Protein AF-A0A9D8IUA6-F1 (afdb_monomer_lite)

pLDDT: mean 70.3, std 24.96, range [23.25, 98.38]

Foldseek 3Di:
DLVLQLVQVLCVLLPPCPLVVLLVVLVVVLVPPCPVLVVLLVVLVVLLVVLVVVLVVLVVVVVVPPDPVVSVVVNVVSVVVNVVSVVVSVVSVVDDDDRDDSVVSSVVSVVVSVVCNVVLVVDDSVVNVVVCVVFFPDWDADPVLRFIWTQTDDDPPDDDPPDDDDDPPVPPDDDPDDVVVVVVVRVVRGPDDRPPDDDPDDDPDDDDPDDDDDDDDDDDDDDDDDDDDDDDDDDDDDDDDDDDDDDDDD

Radius of gyration: 32.11 Å; chains: 1; bounding box: 64×56×99 Å

Secondary structure (DSSP, 8-state):
-HHHHHHHHHHHHT-THHHHHHHHHHHHHHHH---HHHHHHHHHHHHHHHHHHHHHHHHHHHHTT--HHHHHHHHHHHHHHHHHHHHHHHHHHH-------HHHHHHHHHHHHHHHHHHHHHS-HHHHHHHHHHHEEEEEEETTTTEEEEEEP-------SS------STT-S-----HHHHHHHHHHS-B--------SS-------------------------------------------------

Sequence (250 aa):
MEDFVLTSIKQTFLNPGSAQNVLKYVEEFNKQQPSAIEQRLENIDEILRENEGKIANLLSIAEEGAGLRSVSVRIRELEEIQEKLEQERRRLLALEPPKLDPKRVAKAVRVFIEDFERTFDELSVMERKEVLKRIVEAILVNREERKVRCYIKPLPIIPNVTDRAQIPSVFQGAASFPVSAQQRFQAKNAIEFQGAARSPNGILERSEIRRSCCSSVGGEPVRLVPTIPTEKCRDAEKRGIVGTRETTKS

Structure (mmCIF, N/CA/C/O backbone):
data_AF-A0A9D8IUA6-F1
#
_entry.id   AF-A0A9D8IUA6-F1
#
loop_
_atom_site.group_PDB
_atom_site.id
_atom_site.type_symbol
_atom_site.label_atom_id
_atom_site.label_alt_id
_atom_site.label_comp_id
_atom_site.label_asym_id
_atom_site.label_entity_id
_atom_site.label_seq_id
_atom_site.pdbx_PDB_ins_code
_atom_site.Cartn_x
_atom_site.Cartn_y
_atom_site.Cartn_z
_atom_site.occupancy
_atom_site.B_iso_or_equiv
_atom_site.auth_seq_id
_atom_site.auth_comp_id
_atom_site.auth_asym_id
_atom_site.auth_atom_id
_atom_site.pdbx_PDB_model_num
ATOM 1 N N . MET A 1 1 ? -15.175 -15.765 35.066 1.00 81.88 1 MET A N 1
ATOM 2 C CA . MET A 1 1 ? -13.930 -15.458 34.313 1.00 81.88 1 MET A CA 1
ATOM 3 C C . MET A 1 1 ? -14.240 -14.791 32.980 1.00 81.88 1 MET A C 1
ATOM 5 O O . MET A 1 1 ? -13.546 -13.851 32.624 1.00 81.88 1 MET A O 1
ATOM 9 N N . GLU A 1 2 ? -15.275 -15.231 32.263 1.00 86.31 2 GLU A N 1
ATOM 10 C CA . GLU A 1 2 ? -15.667 -14.621 30.985 1.00 86.31 2 GLU A CA 1
ATOM 11 C C . GLU A 1 2 ? -16.065 -13.146 31.121 1.00 86.31 2 GLU A C 1
ATOM 13 O O . GLU A 1 2 ? -15.546 -12.317 30.380 1.00 86.31 2 GLU A O 1
ATOM 18 N N . ASP A 1 3 ? -16.872 -12.795 32.125 1.00 88.38 3 ASP A N 1
ATOM 19 C CA . ASP A 1 3 ? -17.294 -11.403 32.352 1.00 88.38 3 ASP A CA 1
ATOM 20 C C . ASP A 1 3 ? -16.121 -10.460 32.611 1.00 88.38 3 ASP A C 1
ATOM 22 O O . ASP A 1 3 ? -16.128 -9.315 32.165 1.00 88.38 3 ASP A O 1
ATOM 26 N N . PHE A 1 4 ? -15.078 -10.955 33.284 1.00 89.62 4 PHE A N 1
ATOM 27 C CA . PHE A 1 4 ? -13.845 -10.203 33.498 1.00 89.62 4 PHE A CA 1
ATOM 28 C C . PHE A 1 4 ? -13.177 -9.869 32.160 1.00 89.62 4 PHE A C 1
ATOM 30 O O . PHE A 1 4 ? -12.879 -8.708 31.903 1.00 89.62 4 PHE A O 1
ATOM 37 N N . VAL A 1 5 ? -13.017 -10.863 31.279 1.00 89.94 5 VAL A N 1
ATOM 38 C CA . VAL A 1 5 ? -12.414 -10.665 29.954 1.00 89.94 5 VAL A CA 1
ATOM 39 C C . VAL A 1 5 ? -13.261 -9.712 29.109 1.00 89.94 5 VAL A C 1
ATOM 41 O O . VAL A 1 5 ? -12.719 -8.766 28.547 1.00 89.94 5 VAL A O 1
ATOM 44 N N . LEU A 1 6 ? -14.584 -9.900 29.067 1.00 90.62 6 LEU A N 1
ATOM 45 C CA . LEU A 1 6 ? -15.491 -9.026 28.316 1.00 90.62 6 LEU A CA 1
ATOM 46 C C . LEU A 1 6 ? -15.445 -7.579 28.824 1.00 90.62 6 LEU A C 1
ATOM 48 O O . LEU A 1 6 ? -15.371 -6.650 28.022 1.00 90.62 6 LEU A O 1
ATOM 52 N N . THR A 1 7 ? -15.422 -7.383 30.144 1.00 91.00 7 THR A N 1
ATOM 53 C CA . THR A 1 7 ? -15.340 -6.050 30.758 1.00 91.00 7 THR A CA 1
ATOM 54 C C . THR A 1 7 ? -13.995 -5.387 30.472 1.00 91.00 7 THR A C 1
ATOM 56 O O . THR A 1 7 ? -13.961 -4.216 30.101 1.00 91.00 7 THR A O 1
ATOM 59 N N . SER A 1 8 ? -12.885 -6.125 30.579 1.00 90.19 8 SER A N 1
ATOM 60 C CA . SER A 1 8 ? -11.553 -5.603 30.250 1.00 90.19 8 SER A CA 1
ATOM 61 C C . SER A 1 8 ? -11.433 -5.220 28.775 1.00 90.19 8 SER A C 1
ATOM 63 O O . SER A 1 8 ? -10.869 -4.173 28.454 1.00 90.19 8 SER A O 1
ATOM 65 N N . ILE A 1 9 ? -11.999 -6.029 27.875 1.00 88.38 9 ILE A N 1
ATOM 66 C CA . ILE A 1 9 ? -12.037 -5.723 26.443 1.00 88.38 9 ILE A CA 1
ATOM 67 C C . ILE A 1 9 ? -12.853 -4.452 26.206 1.00 88.38 9 ILE A C 1
ATOM 69 O O . ILE A 1 9 ? -12.350 -3.519 25.581 1.00 88.38 9 ILE A O 1
ATOM 73 N N . LYS A 1 10 ? -14.067 -4.370 26.767 1.00 90.19 10 LYS A N 1
ATOM 74 C CA . LYS A 1 10 ? -14.929 -3.184 26.667 1.00 90.19 10 LYS A CA 1
ATOM 75 C C . LYS A 1 10 ? -14.193 -1.925 27.137 1.00 90.19 10 LYS A C 1
ATOM 77 O O . LYS A 1 10 ? -14.115 -0.956 26.394 1.00 90.19 10 LYS A O 1
ATOM 82 N N . GLN A 1 11 ? -13.577 -1.955 28.318 1.00 89.06 11 GLN A N 1
ATOM 83 C CA . GLN A 1 11 ? -12.813 -0.819 28.855 1.00 89.06 11 GLN A CA 1
ATOM 84 C C . GLN A 1 11 ? -11.641 -0.401 27.959 1.00 89.06 11 GLN A C 1
ATOM 86 O O . GLN A 1 11 ? -11.314 0.782 27.882 1.00 89.06 11 GLN A O 1
ATOM 91 N N . THR A 1 12 ? -11.018 -1.357 27.270 1.00 83.81 12 THR A N 1
ATOM 92 C CA . THR A 1 12 ? -9.918 -1.075 26.341 1.00 83.81 12 THR A CA 1
ATOM 93 C C . THR A 1 12 ? -10.419 -0.335 25.098 1.00 83.81 12 THR A C 1
ATOM 95 O O . THR A 1 12 ? -9.800 0.643 24.681 1.00 83.81 12 THR A O 1
ATOM 98 N N . PHE A 1 13 ? -11.557 -0.755 24.533 1.00 80.88 13 PHE A N 1
ATOM 99 C CA . PHE A 1 13 ? -12.167 -0.102 23.367 1.00 80.88 13 PHE A CA 1
ATOM 100 C C . PHE A 1 13 ? -12.767 1.270 23.695 1.00 80.88 13 PHE A C 1
ATOM 102 O O . PHE A 1 13 ? -12.618 2.201 22.910 1.00 80.88 13 PHE A O 1
ATOM 109 N N . LEU A 1 14 ? -13.395 1.413 24.864 1.00 85.81 14 LEU A N 1
ATOM 110 C CA . LEU A 1 14 ? -14.041 2.656 25.302 1.00 85.81 14 LEU A CA 1
ATOM 111 C C . LEU A 1 14 ? -13.076 3.678 25.908 1.00 85.81 14 LEU A C 1
ATOM 113 O O . LEU A 1 14 ? -13.499 4.706 26.435 1.00 85.81 14 LEU A O 1
ATOM 117 N N . ASN A 1 15 ? -11.769 3.420 25.865 1.00 84.50 15 ASN A N 1
ATOM 118 C CA . ASN A 1 15 ? -10.810 4.388 26.361 1.00 84.50 15 ASN A CA 1
ATOM 119 C C . ASN A 1 15 ? -10.896 5.672 25.511 1.00 84.50 15 ASN A C 1
ATOM 121 O O . ASN A 1 15 ? -10.696 5.590 24.297 1.00 84.50 15 ASN A O 1
ATOM 125 N N . PRO A 1 16 ? -11.120 6.862 26.100 1.00 77.81 16 PRO A N 1
ATOM 126 C CA . PRO A 1 16 ? -11.199 8.118 25.347 1.00 77.81 16 PRO A CA 1
ATOM 127 C C . PRO A 1 16 ? -9.905 8.439 24.578 1.00 77.81 16 PRO A C 1
ATOM 129 O O . PRO A 1 16 ? -9.934 9.132 23.561 1.00 77.81 16 PRO A O 1
ATOM 132 N N . GLY A 1 17 ? -8.767 7.890 25.015 1.00 81.94 17 GLY A N 1
ATOM 133 C CA . GLY A 1 17 ? -7.492 7.989 24.311 1.00 81.94 17 GLY A CA 1
ATOM 134 C C . GLY A 1 17 ? -7.423 7.178 23.012 1.00 81.94 17 GLY A C 1
ATOM 135 O O . GLY A 1 17 ? -6.561 7.452 22.183 1.00 81.94 17 GLY A O 1
ATOM 136 N N . SER A 1 18 ? -8.321 6.213 22.786 1.00 74.06 18 SER A N 1
ATOM 137 C CA . SER A 1 18 ? -8.312 5.360 21.587 1.00 74.06 18 SER A CA 1
ATOM 138 C C . SER A 1 18 ? -8.522 6.167 20.303 1.00 74.06 18 SER A C 1
ATOM 140 O O . SER A 1 18 ? -7.730 6.046 19.371 1.00 74.06 18 SER A O 1
ATOM 142 N N . ALA A 1 19 ? -9.506 7.071 20.273 1.00 75.69 19 ALA A N 1
ATOM 143 C CA . ALA A 1 19 ? -9.768 7.932 19.120 1.00 75.69 19 ALA A CA 1
ATOM 144 C C . ALA A 1 19 ? -8.583 8.868 18.822 1.00 75.69 19 ALA A C 1
ATOM 146 O O . ALA A 1 19 ? -8.239 9.099 17.662 1.00 75.69 19 ALA A O 1
ATOM 147 N N . GLN A 1 20 ? -7.928 9.376 19.870 1.00 82.75 20 GLN A N 1
ATOM 148 C CA . GLN A 1 20 ? -6.753 10.235 19.731 1.00 82.75 20 GLN A CA 1
ATOM 149 C C . GLN A 1 20 ? -5.533 9.451 19.232 1.00 82.75 20 GLN A C 1
ATOM 151 O O . GLN A 1 20 ? -4.766 9.965 18.419 1.00 82.75 20 GLN A O 1
ATOM 156 N N . ASN A 1 21 ? -5.383 8.198 19.662 1.00 80.94 21 ASN A N 1
ATOM 157 C CA . ASN A 1 21 ? -4.358 7.299 19.146 1.00 80.94 21 ASN A CA 1
ATOM 158 C C . ASN A 1 21 ? -4.599 6.990 17.667 1.00 80.94 21 ASN A C 1
ATOM 160 O O . ASN A 1 21 ? -3.663 7.089 16.884 1.00 80.94 21 ASN A O 1
ATOM 164 N N . VAL A 1 22 ? -5.839 6.698 17.257 1.00 78.44 22 VAL A N 1
ATOM 165 C CA . VAL A 1 22 ? -6.158 6.478 15.837 1.00 78.44 22 VAL A CA 1
ATOM 166 C C . VAL A 1 22 ? -5.856 7.722 15.004 1.00 78.44 22 VAL A C 1
ATOM 168 O O . VAL A 1 22 ? -5.277 7.597 13.931 1.00 78.44 22 VAL A O 1
ATOM 171 N N . LEU A 1 23 ? -6.165 8.922 15.499 1.00 82.69 23 LEU A N 1
ATOM 172 C CA . LEU A 1 23 ? -5.813 10.163 14.806 1.00 82.69 23 LEU A CA 1
ATOM 173 C C . LEU A 1 23 ? -4.296 10.304 14.625 1.00 82.69 23 LEU A C 1
ATOM 175 O O . LEU A 1 23 ? -3.851 10.545 13.506 1.00 82.69 23 LEU A O 1
ATOM 179 N N . LYS A 1 24 ? -3.507 10.075 15.683 1.00 86.31 24 LYS A N 1
ATOM 180 C CA . LYS A 1 24 ? -2.038 10.066 15.587 1.00 86.31 24 LYS A CA 1
ATOM 181 C C . LYS A 1 24 ? -1.549 9.036 14.573 1.00 86.31 24 LYS A C 1
ATOM 183 O O . LYS A 1 24 ? -0.710 9.366 13.747 1.00 86.31 24 LYS A O 1
ATOM 188 N N . TYR A 1 25 ? -2.112 7.829 14.584 1.00 81.56 25 TYR A N 1
ATOM 189 C CA . TYR A 1 25 ? -1.765 6.791 13.617 1.00 81.56 25 TYR A CA 1
ATOM 190 C C . TYR A 1 25 ? -2.107 7.188 12.185 1.00 81.56 25 TYR A C 1
ATOM 192 O O . TYR A 1 25 ? -1.307 6.933 11.298 1.00 81.56 25 TYR A O 1
ATOM 200 N N . VAL A 1 26 ? -3.254 7.820 11.934 1.00 82.31 26 VAL A N 1
ATOM 201 C CA . VAL A 1 26 ? -3.627 8.287 10.589 1.00 82.31 26 VAL A CA 1
ATOM 202 C C . VAL A 1 26 ? -2.713 9.422 10.134 1.00 82.31 26 VAL A C 1
ATOM 204 O O . VAL A 1 26 ? -2.298 9.451 8.980 1.00 82.31 26 VAL A O 1
ATOM 207 N N . GLU A 1 27 ? -2.355 10.343 11.027 1.00 86.06 27 GLU A N 1
ATOM 208 C CA . GLU A 1 27 ? -1.393 11.406 10.729 1.00 86.06 27 GLU A CA 1
ATOM 209 C C . GLU A 1 27 ? 0.003 10.851 10.442 1.00 86.06 27 GLU A C 1
ATOM 211 O O . GLU A 1 27 ? 0.638 11.254 9.470 1.00 86.06 27 GLU A O 1
ATOM 216 N N . GLU A 1 28 ? 0.482 9.920 11.265 1.00 84.56 28 GLU A N 1
ATOM 217 C CA . GLU A 1 28 ? 1.744 9.221 11.046 1.00 84.56 28 GLU A CA 1
ATOM 218 C C . GLU A 1 28 ? 1.703 8.394 9.768 1.00 84.56 28 GLU A C 1
ATOM 220 O O . GLU A 1 28 ? 2.662 8.436 9.014 1.00 84.56 28 GLU A O 1
ATOM 225 N N . PHE A 1 29 ? 0.598 7.714 9.473 1.00 80.19 29 PHE A N 1
ATOM 226 C CA . PHE A 1 29 ? 0.407 6.959 8.240 1.00 80.19 29 PHE A CA 1
ATOM 227 C C . PHE A 1 29 ? 0.454 7.875 7.017 1.00 80.19 29 PHE A C 1
ATOM 229 O O . PHE A 1 29 ? 1.188 7.595 6.079 1.00 80.19 29 PHE A O 1
ATOM 236 N N . ASN A 1 30 ? -0.242 9.013 7.050 1.00 82.69 30 ASN A N 1
ATOM 237 C CA . ASN A 1 30 ? -0.188 10.007 5.978 1.00 82.69 30 ASN A CA 1
ATOM 238 C C . ASN A 1 30 ? 1.220 10.609 5.803 1.00 82.69 30 ASN A C 1
ATOM 240 O O . ASN A 1 30 ? 1.579 10.981 4.692 1.00 82.69 30 ASN A O 1
ATOM 244 N N . LYS A 1 31 ? 2.018 10.711 6.878 1.00 82.75 31 LYS A N 1
ATOM 245 C CA . LYS A 1 31 ? 3.426 11.155 6.824 1.00 82.75 31 LYS A CA 1
ATOM 246 C C . LYS A 1 31 ? 4.375 10.053 6.342 1.00 82.75 31 LYS A C 1
ATOM 248 O O . LYS A 1 31 ? 5.333 10.341 5.638 1.00 82.75 31 LYS A O 1
ATOM 253 N N . GLN A 1 32 ? 4.126 8.811 6.753 1.00 76.06 32 GLN A N 1
ATOM 254 C CA . GLN A 1 32 ? 4.906 7.609 6.439 1.00 76.06 32 GLN A CA 1
ATOM 255 C C . GLN A 1 32 ? 4.470 6.942 5.135 1.00 76.06 32 GLN A C 1
ATOM 257 O O . GLN A 1 32 ? 5.032 5.912 4.771 1.00 76.06 32 GLN A O 1
ATOM 262 N N . GLN A 1 33 ? 3.527 7.530 4.402 1.00 65.25 33 GLN A N 1
ATOM 263 C CA . GLN A 1 33 ? 3.314 7.233 2.996 1.00 65.25 33 GLN A CA 1
ATOM 264 C C . GLN A 1 33 ? 4.123 8.179 2.079 1.00 65.25 33 GLN A C 1
ATOM 266 O O . GLN A 1 33 ? 3.511 8.898 1.291 1.00 65.25 33 GLN A O 1
ATOM 271 N N . PRO A 1 34 ? 5.472 8.143 2.044 1.00 60.53 34 PRO A N 1
ATOM 272 C CA . PRO A 1 34 ? 6.143 8.166 0.757 1.00 60.53 34 PRO A CA 1
ATOM 273 C C . PRO A 1 34 ? 5.831 6.813 0.106 1.00 60.53 34 PRO A C 1
ATOM 275 O O . PRO A 1 34 ? 6.425 5.774 0.401 1.00 60.53 34 PRO A O 1
ATOM 278 N N . SER A 1 35 ? 4.691 6.818 -0.590 1.00 67.12 35 SER A N 1
ATOM 279 C CA . SER A 1 35 ? 3.891 5.639 -0.921 1.00 67.12 35 SER A CA 1
ATOM 280 C C . SER A 1 35 ? 4.637 4.722 -1.888 1.00 67.12 35 SER A C 1
ATOM 282 O O . SER A 1 35 ? 5.559 5.155 -2.563 1.00 67.12 35 SER A O 1
ATOM 284 N N . ALA A 1 36 ? 4.220 3.467 -2.036 1.00 78.56 36 ALA A N 1
ATOM 285 C CA . ALA A 1 36 ? 4.750 2.558 -3.058 1.00 78.56 36 ALA A CA 1
ATOM 286 C C . ALA A 1 36 ? 4.870 3.183 -4.474 1.00 78.56 36 ALA A C 1
ATOM 288 O O . ALA A 1 36 ? 5.624 2.678 -5.300 1.00 78.56 36 ALA A O 1
ATOM 289 N N . ILE A 1 37 ? 4.154 4.283 -4.749 1.00 84.44 37 ILE A N 1
ATOM 290 C CA . ILE A 1 37 ? 4.306 5.122 -5.941 1.00 84.44 37 ILE A CA 1
ATOM 291 C C . ILE A 1 37 ? 5.703 5.754 -6.023 1.00 84.44 37 ILE A C 1
ATOM 293 O O . ILE A 1 37 ? 6.304 5.686 -7.084 1.00 84.44 37 ILE A O 1
ATOM 297 N N . GLU A 1 38 ? 6.247 6.321 -4.944 1.00 86.88 38 GLU A N 1
ATOM 298 C CA . GLU A 1 38 ? 7.582 6.938 -4.933 1.00 86.88 38 GLU A CA 1
ATOM 299 C C . GLU A 1 38 ? 8.683 5.907 -5.175 1.00 86.88 38 GLU A C 1
ATOM 301 O O . GLU A 1 38 ? 9.514 6.107 -6.052 1.00 86.88 38 GLU A O 1
ATOM 306 N N . GLN A 1 39 ? 8.629 4.757 -4.494 1.00 88.75 39 GLN A N 1
ATOM 307 C CA . GLN A 1 39 ? 9.557 3.646 -4.755 1.00 88.75 39 GLN A CA 1
ATOM 308 C C . GLN A 1 39 ? 9.453 3.158 -6.202 1.00 88.75 39 GLN A C 1
ATOM 310 O O . GLN A 1 39 ? 10.446 2.831 -6.846 1.00 88.75 39 GLN A O 1
ATOM 315 N N . ARG A 1 40 ? 8.232 3.105 -6.743 1.00 91.00 40 ARG A N 1
ATOM 316 C CA . ARG A 1 40 ? 8.015 2.712 -8.135 1.00 91.00 40 ARG A CA 1
ATOM 317 C C . ARG A 1 40 ? 8.533 3.765 -9.115 1.00 91.00 40 ARG A C 1
ATOM 319 O O . ARG A 1 40 ? 9.059 3.378 -10.152 1.00 91.00 40 ARG A O 1
ATOM 326 N N . LEU A 1 41 ? 8.399 5.052 -8.800 1.00 93.62 41 LEU A N 1
ATOM 327 C CA . LEU A 1 41 ? 8.969 6.151 -9.580 1.00 93.62 41 LEU A CA 1
ATOM 328 C C . LEU A 1 41 ? 10.499 6.098 -9.566 1.00 93.62 41 LEU A C 1
ATOM 330 O O . LEU A 1 41 ? 11.100 6.193 -10.628 1.00 93.62 41 LEU A O 1
ATOM 334 N N . GLU A 1 42 ? 11.113 5.860 -8.406 1.00 94.44 42 GLU A N 1
ATOM 335 C CA . GLU A 1 42 ? 12.565 5.702 -8.269 1.00 94.44 42 GLU A CA 1
ATOM 336 C C . GLU A 1 42 ? 13.086 4.528 -9.110 1.00 94.44 4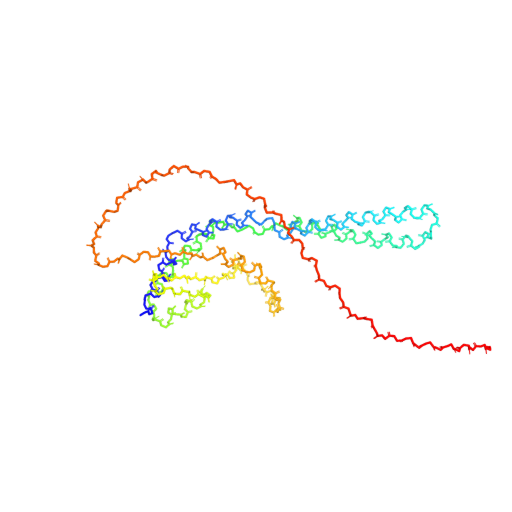2 GLU A C 1
ATOM 338 O O . GLU A 1 42 ? 14.021 4.696 -9.890 1.00 94.44 42 GLU A O 1
ATOM 343 N N . ASN A 1 43 ? 12.414 3.373 -9.052 1.00 95.88 43 ASN A N 1
ATOM 344 C CA . ASN A 1 43 ? 12.757 2.218 -9.887 1.00 95.88 43 ASN A CA 1
ATOM 345 C C . ASN A 1 43 ? 12.619 2.521 -11.389 1.00 95.88 43 ASN A C 1
ATOM 347 O O . ASN A 1 43 ? 13.430 2.067 -12.192 1.00 95.88 43 ASN A O 1
ATOM 351 N N . ILE A 1 44 ? 11.583 3.266 -11.795 1.00 97.56 44 ILE A N 1
ATOM 352 C CA . ILE A 1 44 ? 11.423 3.679 -13.198 1.00 97.56 44 ILE A CA 1
ATOM 353 C C . ILE A 1 44 ? 12.572 4.605 -13.612 1.00 97.56 44 ILE A C 1
ATOM 355 O O . ILE A 1 44 ? 13.139 4.407 -14.685 1.00 97.56 44 ILE A O 1
ATOM 359 N N . ASP A 1 45 ? 12.940 5.567 -12.766 1.00 97.50 45 ASP A N 1
ATOM 360 C CA . ASP A 1 45 ? 14.030 6.510 -13.030 1.00 97.50 45 ASP A CA 1
ATOM 361 C C . ASP A 1 45 ? 15.396 5.799 -13.123 1.00 97.50 45 ASP A C 1
ATOM 363 O O . ASP A 1 45 ? 16.229 6.163 -13.956 1.00 97.50 45 ASP A O 1
ATOM 367 N N . GLU A 1 46 ? 15.622 4.747 -12.329 1.00 98.06 46 GLU A N 1
ATOM 368 C CA . GLU A 1 46 ? 16.811 3.892 -12.435 1.00 98.06 46 GLU A CA 1
ATOM 369 C C . GLU A 1 46 ? 16.850 3.130 -13.769 1.00 98.06 46 GLU A C 1
ATOM 371 O O . GLU A 1 46 ? 17.849 3.197 -14.487 1.00 98.06 46 GLU A O 1
ATOM 376 N N . ILE A 1 47 ? 15.747 2.478 -14.159 1.00 97.69 47 ILE A N 1
ATOM 377 C CA . ILE A 1 47 ? 15.667 1.726 -15.423 1.00 97.69 47 ILE A CA 1
ATOM 378 C C . ILE A 1 47 ? 15.823 2.656 -16.635 1.00 97.69 47 ILE A C 1
ATOM 380 O O . ILE A 1 47 ? 16.472 2.287 -17.618 1.00 97.69 47 ILE A O 1
ATOM 384 N N . LEU A 1 48 ? 15.252 3.864 -16.583 1.00 98.06 48 LEU A N 1
ATOM 385 C CA . LEU A 1 48 ? 15.427 4.869 -17.633 1.00 98.06 48 LEU A CA 1
ATOM 386 C C . LEU A 1 48 ? 16.909 5.220 -17.807 1.00 98.06 48 LEU A C 1
ATOM 388 O O . LEU A 1 48 ? 17.416 5.132 -18.927 1.00 98.06 48 LEU A O 1
ATOM 392 N N . ARG A 1 49 ? 17.618 5.501 -16.706 1.00 98.38 49 ARG A N 1
ATOM 393 C CA . ARG A 1 49 ? 19.060 5.799 -16.712 1.00 98.38 49 ARG A CA 1
ATOM 394 C C . ARG A 1 49 ? 19.895 4.627 -17.233 1.00 98.38 49 ARG A C 1
ATOM 396 O O . ARG A 1 49 ? 20.841 4.825 -17.993 1.00 98.38 49 ARG A O 1
ATOM 403 N N . GLU A 1 50 ? 19.551 3.396 -16.857 1.00 98.19 50 GLU A N 1
ATOM 404 C CA . GLU A 1 50 ? 20.216 2.211 -17.405 1.00 98.19 50 GLU A CA 1
ATOM 405 C C . GLU A 1 50 ? 20.029 2.090 -18.921 1.00 98.19 50 GLU A C 1
ATOM 407 O O . GLU A 1 50 ? 20.962 1.717 -19.634 1.00 98.19 50 GLU A O 1
ATOM 412 N N . ASN A 1 51 ? 18.822 2.361 -19.420 1.00 98.00 51 ASN A N 1
ATOM 413 C CA . ASN A 1 51 ? 18.530 2.288 -20.847 1.00 98.00 51 ASN A CA 1
ATOM 414 C C . ASN A 1 51 ? 19.260 3.382 -21.629 1.00 98.00 51 ASN A C 1
ATOM 416 O O . ASN A 1 51 ? 19.807 3.079 -22.687 1.00 98.00 51 ASN A O 1
ATOM 420 N N . GLU A 1 52 ? 19.365 4.598 -21.086 1.00 97.94 52 GLU A N 1
ATOM 421 C CA . GLU A 1 52 ? 20.190 5.670 -21.661 1.00 97.94 52 GLU A CA 1
ATOM 422 C C . GLU A 1 52 ? 21.655 5.232 -21.793 1.00 97.94 52 GLU A C 1
ATOM 424 O O . GLU A 1 52 ? 22.252 5.366 -22.862 1.00 97.94 52 GLU A O 1
ATOM 429 N N . GLY A 1 53 ? 22.216 4.614 -20.746 1.00 98.12 53 GLY A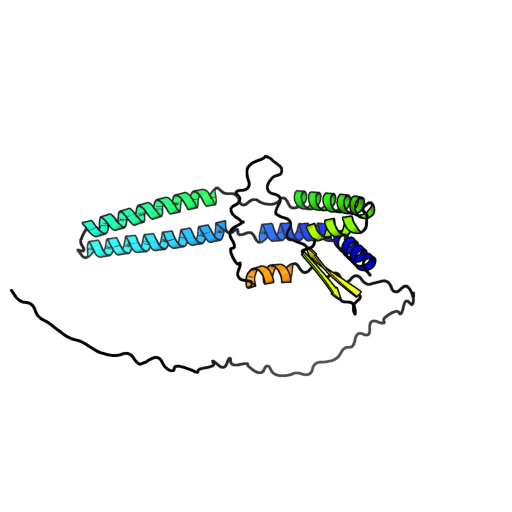 N 1
ATOM 430 C CA . GLY A 1 53 ? 23.571 4.060 -20.785 1.00 98.12 53 GLY A CA 1
ATOM 431 C C . GLY A 1 53 ? 23.735 2.946 -21.827 1.00 98.12 53 GLY A C 1
ATOM 432 O O . GLY A 1 53 ? 24.730 2.909 -22.550 1.00 98.12 53 GLY A O 1
ATOM 433 N N . LYS A 1 54 ? 22.745 2.052 -21.960 1.00 98.12 54 LYS A N 1
ATOM 434 C CA . LYS A 1 54 ? 22.746 0.987 -22.983 1.00 98.12 54 LYS A CA 1
ATOM 435 C C . LYS A 1 54 ? 22.697 1.566 -24.401 1.00 98.12 54 LYS A C 1
ATOM 437 O O . LYS A 1 54 ? 23.425 1.077 -25.261 1.00 98.12 54 LYS A O 1
ATOM 442 N N . ILE A 1 55 ? 21.885 2.598 -24.642 1.00 97.94 55 ILE A N 1
ATOM 443 C CA . ILE A 1 55 ? 21.806 3.284 -25.941 1.00 97.94 55 ILE A CA 1
ATOM 444 C C . ILE A 1 55 ? 23.141 3.965 -26.262 1.00 97.94 55 ILE A C 1
ATOM 446 O O . ILE A 1 55 ? 23.678 3.751 -27.347 1.00 97.94 55 ILE A O 1
ATOM 450 N N . ALA A 1 56 ? 23.721 4.708 -25.315 1.00 98.12 56 ALA A N 1
ATOM 451 C CA . ALA A 1 56 ? 25.016 5.365 -25.499 1.00 98.12 56 ALA A CA 1
ATOM 452 C C . ALA A 1 56 ? 26.137 4.362 -25.834 1.00 98.12 56 ALA A C 1
ATOM 454 O O . ALA A 1 56 ? 26.904 4.574 -26.772 1.00 98.12 56 ALA A O 1
ATOM 455 N N . ASN A 1 57 ? 26.183 3.225 -25.132 1.00 98.12 57 ASN A N 1
ATOM 456 C CA . ASN A 1 57 ? 27.152 2.162 -25.409 1.00 98.12 57 ASN A CA 1
ATOM 457 C C . ASN A 1 57 ? 26.956 1.543 -26.801 1.00 98.12 57 ASN A C 1
ATOM 459 O O . ASN A 1 57 ? 27.927 1.284 -27.507 1.00 98.12 57 ASN A O 1
ATOM 463 N N . LEU A 1 58 ? 25.708 1.310 -27.218 1.00 97.62 58 LEU A N 1
ATOM 464 C CA . LEU A 1 58 ? 25.405 0.780 -28.549 1.00 97.62 58 LEU A CA 1
ATOM 465 C C . LEU A 1 58 ? 25.813 1.748 -29.665 1.00 97.62 58 LEU A C 1
ATOM 467 O O . LEU A 1 58 ? 26.318 1.299 -30.693 1.00 97.62 58 LEU A O 1
ATOM 471 N N . LEU A 1 59 ? 25.634 3.054 -29.456 1.00 97.12 59 LEU A N 1
ATOM 472 C CA . LEU A 1 59 ? 26.094 4.082 -30.390 1.00 97.12 59 LEU A CA 1
ATOM 473 C C . LEU A 1 59 ? 27.621 4.072 -30.524 1.00 97.12 59 LEU A C 1
ATOM 475 O O . LEU A 1 59 ? 28.119 4.021 -31.644 1.00 97.12 59 LEU A O 1
ATOM 479 N N . SER A 1 60 ? 28.354 4.000 -29.410 1.00 97.69 60 SER A N 1
ATOM 480 C CA . SER A 1 60 ? 29.821 3.889 -29.431 1.00 97.69 60 SER A CA 1
ATOM 481 C C . SER A 1 60 ? 30.299 2.633 -30.176 1.00 97.69 60 SER A C 1
ATOM 483 O O . SER A 1 60 ? 31.192 2.712 -31.012 1.00 97.69 60 SER A O 1
ATOM 485 N N . ILE A 1 61 ? 29.647 1.483 -29.969 1.00 96.38 61 ILE A N 1
ATOM 486 C CA . ILE A 1 61 ? 29.962 0.240 -30.696 1.00 96.38 61 ILE A CA 1
ATOM 487 C C . ILE A 1 61 ? 29.688 0.379 -32.207 1.00 96.38 61 ILE A C 1
ATOM 489 O O . ILE A 1 61 ? 30.406 -0.194 -33.031 1.00 96.38 61 ILE A O 1
ATOM 493 N N . ALA A 1 62 ? 28.656 1.132 -32.602 1.00 96.06 62 ALA A N 1
ATOM 494 C CA . ALA A 1 62 ? 28.393 1.410 -34.014 1.00 96.06 62 ALA A CA 1
ATOM 495 C C . ALA A 1 62 ? 29.484 2.290 -34.644 1.00 96.06 62 ALA A C 1
ATOM 497 O O . ALA A 1 62 ? 29.863 2.046 -35.790 1.00 96.06 62 ALA A O 1
ATOM 498 N N . GLU A 1 63 ? 30.009 3.269 -33.903 1.00 95.88 63 GLU A N 1
ATOM 499 C CA . GLU A 1 63 ? 31.122 4.124 -34.343 1.00 95.88 63 GLU A CA 1
ATOM 500 C C . GLU A 1 63 ? 32.417 3.326 -34.559 1.00 95.88 63 GLU A C 1
ATOM 502 O O . GLU A 1 63 ? 33.171 3.613 -35.487 1.00 95.88 63 GLU A O 1
ATOM 507 N N . GLU A 1 64 ? 32.636 2.264 -33.778 1.00 97.06 64 GLU A N 1
ATOM 508 C CA . GLU A 1 64 ? 33.767 1.335 -33.931 1.00 97.06 64 GLU A CA 1
ATOM 509 C C . GLU A 1 64 ? 33.638 0.383 -35.140 1.00 97.06 64 GLU A C 1
ATOM 511 O O . GLU A 1 64 ? 34.541 -0.407 -35.418 1.00 97.06 64 GLU A O 1
ATOM 516 N N . GLY A 1 65 ? 32.538 0.459 -35.898 1.00 94.44 65 GLY A N 1
ATOM 517 C CA . GLY A 1 65 ? 32.340 -0.309 -37.130 1.00 94.44 65 GLY A CA 1
ATOM 518 C C . GLY A 1 65 ? 31.572 -1.620 -36.954 1.00 94.44 65 GLY A C 1
ATOM 519 O O . GLY A 1 65 ? 31.592 -2.472 -37.847 1.00 94.44 65 GLY A O 1
ATOM 520 N N . ALA A 1 66 ? 30.865 -1.801 -35.834 1.00 92.81 66 ALA A N 1
ATOM 521 C CA . ALA A 1 66 ? 29.919 -2.902 -35.698 1.00 92.81 66 ALA A CA 1
ATOM 522 C C . ALA A 1 66 ? 28.765 -2.798 -36.715 1.00 92.81 66 ALA A C 1
ATOM 524 O O . ALA A 1 66 ? 28.475 -1.747 -37.288 1.00 92.81 66 ALA A O 1
ATOM 525 N N . GLY A 1 67 ? 28.062 -3.912 -36.934 1.00 94.31 67 GLY A N 1
ATOM 526 C CA . GLY A 1 67 ? 26.952 -3.978 -37.884 1.00 94.31 67 GLY A CA 1
ATOM 527 C C . GLY A 1 67 ? 25.830 -2.984 -37.559 1.00 94.31 67 GLY A C 1
ATOM 528 O O . GLY A 1 67 ? 24.990 -3.242 -36.701 1.00 94.31 67 GLY A O 1
ATOM 529 N N . LEU A 1 68 ? 25.749 -1.886 -38.314 1.00 94.00 68 LEU A N 1
ATOM 530 C CA . LEU A 1 68 ? 24.778 -0.803 -38.094 1.00 94.00 68 LEU A CA 1
ATOM 531 C C . LEU A 1 68 ? 23.316 -1.289 -38.065 1.00 94.00 68 LEU A C 1
ATOM 533 O O . LEU A 1 68 ? 22.469 -0.751 -37.349 1.00 94.00 68 LEU A O 1
ATOM 537 N N . ARG A 1 69 ? 22.999 -2.342 -38.829 1.00 94.25 69 ARG A N 1
ATOM 538 C CA . ARG A 1 69 ? 21.639 -2.890 -38.903 1.00 94.25 69 ARG A CA 1
ATOM 539 C C . ARG A 1 69 ? 21.207 -3.583 -37.609 1.00 94.25 69 ARG A C 1
ATOM 541 O O . ARG A 1 69 ? 20.065 -3.408 -37.205 1.00 94.25 69 ARG A O 1
ATOM 548 N N . SER A 1 70 ? 22.078 -4.356 -36.959 1.00 93.19 70 SER A N 1
ATOM 549 C CA . SER A 1 70 ? 21.724 -5.009 -35.690 1.00 93.19 70 SER A CA 1
ATOM 550 C C . SER A 1 70 ? 21.657 -3.997 -34.549 1.00 93.19 70 SER A C 1
ATOM 552 O O . SER A 1 70 ? 20.746 -4.065 -33.726 1.00 93.19 70 SER A O 1
ATOM 554 N N . VAL A 1 71 ? 22.564 -3.015 -34.543 1.00 95.94 71 VAL A N 1
ATOM 555 C CA . VAL A 1 71 ? 22.573 -1.942 -33.543 1.00 95.94 71 VAL A CA 1
ATOM 556 C C . VAL A 1 71 ? 21.313 -1.074 -33.636 1.00 95.94 71 VAL A C 1
ATOM 558 O O . VAL A 1 71 ? 20.658 -0.842 -32.625 1.00 95.94 71 VAL A O 1
ATOM 561 N N . SER A 1 72 ? 20.915 -0.657 -34.841 1.00 96.38 72 SER A N 1
ATOM 562 C CA . SER A 1 72 ? 19.724 0.191 -35.031 1.00 96.38 72 SER A CA 1
ATOM 563 C C . SER A 1 72 ? 18.417 -0.482 -34.609 1.00 96.38 72 SER A C 1
ATOM 565 O O . SER A 1 72 ? 17.554 0.183 -34.041 1.00 96.38 72 SER A O 1
ATOM 567 N N . VAL A 1 73 ? 18.267 -1.793 -34.834 1.00 97.12 73 VAL A N 1
ATOM 568 C CA . VAL A 1 73 ? 17.104 -2.549 -34.333 1.00 97.12 73 VAL A CA 1
ATOM 569 C C . VAL A 1 73 ? 17.073 -2.520 -32.807 1.00 97.12 73 VAL A C 1
ATOM 571 O O . VAL A 1 73 ? 16.037 -2.212 -32.225 1.00 97.12 73 VAL A O 1
ATOM 574 N N . ARG A 1 74 ? 18.215 -2.767 -32.155 1.00 97.00 74 ARG A N 1
ATOM 575 C CA . ARG A 1 74 ? 18.278 -2.801 -30.692 1.00 97.00 74 ARG A CA 1
ATOM 576 C C . ARG A 1 74 ? 18.047 -1.432 -30.048 1.00 97.00 74 ARG A C 1
ATOM 578 O O . ARG A 1 74 ? 17.427 -1.369 -28.991 1.00 97.00 74 ARG A O 1
ATOM 585 N N . ILE A 1 75 ? 18.524 -0.354 -30.671 1.00 97.56 75 ILE A N 1
ATOM 586 C CA . ILE A 1 75 ? 18.274 1.015 -30.198 1.00 97.56 75 ILE A CA 1
ATOM 587 C C . ILE A 1 75 ? 16.773 1.319 -30.224 1.00 97.56 75 ILE A C 1
ATOM 589 O O . ILE A 1 75 ? 16.241 1.735 -29.201 1.00 97.56 75 ILE A O 1
ATOM 593 N N . ARG A 1 76 ? 16.071 1.006 -31.323 1.00 97.94 76 ARG A N 1
ATOM 594 C CA . ARG A 1 76 ? 14.613 1.219 -31.414 1.00 97.94 76 ARG A CA 1
ATOM 595 C C . ARG A 1 76 ? 13.840 0.476 -30.326 1.00 97.94 76 ARG A C 1
ATOM 597 O O . ARG A 1 76 ? 12.932 1.039 -29.730 1.00 97.94 76 ARG A O 1
ATOM 604 N N . GLU A 1 77 ? 14.218 -0.767 -30.027 1.00 97.88 77 GLU A N 1
ATOM 605 C CA . GLU A 1 77 ? 13.596 -1.528 -28.933 1.00 97.88 77 GLU A CA 1
ATOM 606 C C . GLU A 1 77 ? 13.775 -0.838 -27.570 1.00 97.88 77 GLU A C 1
ATOM 608 O O . GLU A 1 77 ? 12.856 -0.835 -26.752 1.00 97.88 77 GLU A O 1
ATOM 613 N N . LEU A 1 78 ? 14.952 -0.258 -27.307 1.00 97.50 78 LEU A N 1
ATOM 614 C CA . LEU A 1 78 ? 15.219 0.468 -26.062 1.00 97.50 78 LEU A CA 1
ATOM 615 C C . LEU A 1 78 ? 14.456 1.798 -25.998 1.00 97.50 78 LEU A C 1
ATOM 617 O O . LEU A 1 78 ? 13.922 2.120 -24.938 1.00 97.50 78 LEU A O 1
ATOM 621 N N . GLU A 1 79 ? 14.353 2.521 -27.114 1.00 97.88 79 GLU A N 1
ATOM 622 C CA . GLU A 1 79 ? 13.559 3.754 -27.233 1.00 97.88 79 GLU A CA 1
ATOM 623 C C . GLU A 1 79 ? 12.065 3.484 -26.982 1.00 97.88 79 GLU A C 1
ATOM 625 O O . GLU A 1 79 ? 11.429 4.187 -26.198 1.00 97.88 79 GLU A O 1
ATOM 630 N N . GLU A 1 80 ? 11.507 2.407 -27.548 1.00 98.12 80 GLU A N 1
ATOM 631 C CA . GLU A 1 80 ? 10.119 1.998 -27.283 1.00 98.12 80 GLU A CA 1
ATOM 632 C C . GLU A 1 80 ? 9.876 1.658 -25.802 1.00 98.12 80 GLU A C 1
ATOM 634 O O . GLU A 1 80 ? 8.799 1.919 -25.255 1.00 98.12 80 GLU A O 1
ATOM 639 N N . ILE A 1 81 ? 10.858 1.044 -25.130 1.00 97.69 81 ILE A N 1
ATOM 640 C CA . ILE A 1 81 ? 10.776 0.756 -23.692 1.00 97.69 81 ILE A CA 1
ATOM 641 C C . ILE A 1 81 ? 10.837 2.056 -22.883 1.00 97.69 81 ILE A C 1
ATOM 643 O O . ILE A 1 81 ? 10.056 2.205 -21.940 1.00 97.69 81 ILE A O 1
ATOM 647 N N . GLN A 1 82 ? 11.725 2.991 -23.239 1.00 97.75 82 GLN A N 1
ATOM 648 C CA . GLN A 1 82 ? 11.798 4.305 -22.595 1.00 97.75 82 GLN A CA 1
ATOM 649 C C . GLN A 1 82 ? 10.470 5.047 -22.706 1.00 97.75 82 GLN A C 1
ATOM 651 O O . GLN A 1 82 ? 9.945 5.493 -21.688 1.00 97.75 82 GLN A O 1
ATOM 656 N N . GLU A 1 83 ? 9.868 5.090 -23.896 1.00 98.12 83 GLU A N 1
ATOM 657 C CA . GLU A 1 83 ? 8.589 5.770 -24.096 1.00 98.12 83 GLU A CA 1
ATOM 658 C C . GLU A 1 83 ? 7.489 5.187 -23.190 1.00 98.12 83 GLU A C 1
ATOM 660 O O . GLU A 1 83 ? 6.758 5.927 -22.524 1.00 98.12 83 GLU A O 1
ATOM 665 N N . LYS A 1 84 ? 7.397 3.853 -23.094 1.00 98.12 84 LYS A N 1
ATOM 666 C CA . LYS A 1 84 ? 6.434 3.175 -22.204 1.00 98.12 84 LYS A CA 1
ATOM 667 C C . LYS A 1 84 ? 6.675 3.510 -20.732 1.00 98.12 84 LYS A C 1
ATOM 669 O O . LYS A 1 84 ? 5.718 3.749 -19.992 1.00 98.12 84 LYS A O 1
ATOM 674 N N . LEU A 1 85 ? 7.934 3.527 -20.299 1.00 97.75 85 LEU A N 1
ATOM 675 C CA . LEU A 1 85 ? 8.305 3.861 -18.924 1.00 97.75 85 LEU A CA 1
ATOM 676 C C . LEU A 1 85 ? 7.998 5.324 -18.595 1.00 97.75 85 LEU A C 1
ATOM 678 O O . LEU A 1 85 ? 7.450 5.600 -17.531 1.00 97.75 85 LEU A O 1
ATOM 682 N N . GLU A 1 86 ? 8.259 6.253 -19.512 1.00 97.88 86 GLU A N 1
ATOM 683 C CA . GLU A 1 86 ? 7.901 7.662 -19.345 1.00 97.88 86 GLU A CA 1
ATOM 684 C C . GLU A 1 86 ? 6.388 7.879 -19.265 1.00 97.88 86 GLU A C 1
ATOM 686 O O . GLU A 1 86 ? 5.914 8.688 -18.462 1.00 97.88 86 GLU A O 1
ATOM 691 N N . GLN A 1 87 ? 5.608 7.167 -20.083 1.00 97.75 87 GLN A N 1
ATOM 692 C CA . GLN A 1 87 ? 4.148 7.217 -20.016 1.00 97.75 87 GLN A CA 1
ATOM 693 C C . GLN A 1 87 ? 3.638 6.721 -18.656 1.00 97.75 87 GLN A C 1
ATOM 695 O O . GLN A 1 87 ? 2.811 7.393 -18.033 1.00 97.75 87 GLN A O 1
ATOM 700 N N . GLU A 1 88 ? 4.160 5.598 -18.155 1.00 96.12 88 GLU A N 1
ATOM 701 C CA . GLU A 1 88 ? 3.799 5.087 -16.829 1.00 96.12 88 GLU A CA 1
ATOM 702 C C . GLU A 1 88 ? 4.260 6.037 -15.714 1.00 96.12 88 GLU A C 1
ATOM 704 O O . GLU A 1 88 ? 3.509 6.289 -14.773 1.00 96.12 88 GLU A O 1
ATOM 709 N N . ARG A 1 89 ? 5.445 6.643 -15.840 1.00 95.88 89 ARG A N 1
ATOM 710 C CA . ARG A 1 89 ? 5.944 7.670 -14.915 1.00 95.88 89 ARG A CA 1
ATOM 711 C C . ARG A 1 89 ? 4.994 8.861 -14.842 1.00 95.88 89 ARG A C 1
ATOM 713 O O . ARG A 1 89 ? 4.600 9.266 -13.751 1.00 95.88 89 ARG A O 1
ATOM 720 N N . ARG A 1 90 ? 4.575 9.400 -15.995 1.00 95.75 90 ARG A N 1
ATOM 721 C CA . ARG A 1 90 ? 3.591 10.495 -16.072 1.00 95.75 90 ARG A CA 1
ATOM 722 C C . ARG A 1 90 ? 2.264 10.101 -15.426 1.00 95.75 90 ARG A C 1
ATOM 724 O O . ARG A 1 90 ? 1.690 10.894 -14.686 1.00 95.75 90 ARG A O 1
ATOM 731 N N . ARG A 1 91 ? 1.800 8.870 -15.655 1.00 95.00 91 ARG A N 1
ATOM 732 C CA . ARG A 1 91 ? 0.584 8.340 -15.028 1.00 95.00 91 ARG A CA 1
ATOM 733 C C . ARG A 1 91 ? 0.709 8.250 -13.506 1.00 95.00 91 ARG A C 1
ATOM 735 O O . ARG A 1 91 ? -0.224 8.632 -12.810 1.00 95.00 91 ARG A O 1
ATOM 742 N N . LEU A 1 92 ? 1.832 7.756 -12.990 1.00 91.06 92 LEU A N 1
ATOM 743 C CA . LEU A 1 92 ? 2.082 7.647 -11.550 1.00 91.06 92 LEU A CA 1
ATOM 744 C C . LEU A 1 92 ? 2.183 9.019 -10.879 1.00 91.06 92 LEU A C 1
ATOM 746 O O . LEU A 1 92 ? 1.642 9.191 -9.794 1.00 91.06 92 LEU A O 1
ATOM 750 N N . LEU A 1 93 ? 2.795 10.004 -11.541 1.00 90.12 93 LEU A N 1
ATOM 751 C CA . LEU A 1 93 ? 2.839 11.388 -11.056 1.00 90.12 93 LEU A CA 1
ATOM 752 C C . LEU A 1 93 ? 1.458 12.058 -11.037 1.00 90.12 93 LEU A C 1
ATOM 754 O O . LEU A 1 93 ? 1.207 12.914 -10.195 1.00 90.12 93 LEU A O 1
ATOM 758 N N . ALA A 1 94 ? 0.564 11.674 -11.951 1.00 90.44 94 ALA A N 1
ATOM 759 C CA . ALA A 1 94 ? -0.812 12.166 -11.980 1.00 90.44 94 ALA A CA 1
ATOM 760 C C . ALA A 1 94 ? -1.721 11.504 -10.926 1.00 90.44 94 ALA A C 1
ATOM 762 O O . ALA A 1 94 ? -2.818 11.998 -10.665 1.00 90.44 94 ALA A O 1
ATOM 763 N N . LEU A 1 95 ? -1.297 10.384 -10.329 1.00 86.50 95 LEU A N 1
ATOM 764 C CA . LEU A 1 95 ? -2.030 9.724 -9.254 1.00 86.50 95 LEU A CA 1
ATOM 765 C C . LEU A 1 95 ? -1.690 10.395 -7.923 1.00 86.50 95 LEU A C 1
ATOM 767 O O . LEU A 1 95 ? -0.648 10.128 -7.327 1.00 86.50 95 LEU A O 1
ATOM 771 N N . GLU A 1 96 ? -2.594 11.233 -7.416 1.00 74.94 96 GLU A N 1
ATOM 772 C CA . GLU A 1 96 ? -2.492 11.677 -6.028 1.00 74.94 96 GLU A CA 1
ATOM 773 C C . GLU A 1 96 ? -2.707 10.474 -5.093 1.00 74.94 96 GLU A C 1
ATOM 775 O O . GLU A 1 96 ? -3.727 9.782 -5.205 1.00 74.94 96 GLU A O 1
ATOM 780 N N . PRO A 1 97 ? -1.777 10.192 -4.160 1.00 71.62 97 PRO A N 1
ATOM 781 C CA . PRO A 1 97 ? -1.993 9.141 -3.183 1.00 71.62 97 PRO A CA 1
ATOM 782 C C . PRO A 1 97 ? -3.232 9.490 -2.348 1.00 71.62 97 PRO A C 1
ATOM 784 O O . PRO A 1 97 ? -3.394 10.649 -1.947 1.00 71.62 97 PRO A O 1
ATOM 787 N N . PRO A 1 98 ? -4.116 8.517 -2.064 1.00 69.94 98 PRO A N 1
ATOM 788 C CA . PRO A 1 98 ? -5.318 8.770 -1.289 1.00 69.94 98 PRO A CA 1
ATOM 789 C C . PRO A 1 98 ? -4.926 9.206 0.123 1.00 69.94 98 PRO A C 1
ATOM 791 O O . PRO A 1 98 ? -4.536 8.394 0.962 1.00 69.94 98 PRO A O 1
ATOM 794 N N . LYS A 1 99 ? -5.032 10.506 0.398 1.00 76.69 99 LYS A N 1
ATOM 795 C CA . LYS A 1 99 ? -4.834 11.046 1.743 1.00 76.69 99 LYS A CA 1
ATOM 796 C C . LYS A 1 99 ? -6.101 10.806 2.547 1.00 76.69 99 LYS A C 1
ATOM 798 O O . LYS A 1 99 ? -7.183 11.269 2.184 1.00 76.69 99 LYS A O 1
ATOM 803 N N . LEU A 1 100 ? -5.970 10.094 3.659 1.00 80.06 100 LEU A N 1
ATOM 804 C CA . LEU A 1 100 ? -7.067 9.958 4.607 1.00 80.06 100 LEU A CA 1
ATOM 805 C C . LEU A 1 100 ? -7.218 11.278 5.362 1.00 80.06 100 LEU A C 1
ATOM 807 O O . LEU A 1 100 ? -6.255 11.738 5.966 1.00 80.06 100 LEU A O 1
ATOM 811 N N . ASP A 1 101 ? -8.408 11.878 5.366 1.00 83.62 101 ASP A N 1
ATOM 812 C CA . ASP A 1 101 ? -8.680 13.031 6.230 1.00 83.62 101 ASP A CA 1
ATOM 813 C C . ASP A 1 101 ? -8.700 12.568 7.701 1.00 83.62 101 ASP A C 1
ATOM 815 O O . ASP A 1 101 ? -9.644 11.870 8.105 1.00 83.62 101 ASP A O 1
ATOM 819 N N . PRO A 1 102 ? -7.708 12.959 8.530 1.00 82.69 102 PRO A N 1
ATOM 820 C CA . PRO A 1 102 ? -7.623 12.505 9.914 1.00 82.69 102 PRO A CA 1
ATOM 821 C C . PRO A 1 102 ? -8.856 12.896 10.727 1.00 82.69 102 PRO A C 1
ATOM 823 O O . PRO A 1 102 ? -9.285 12.144 11.603 1.00 82.69 102 PRO A O 1
ATOM 826 N N . LYS A 1 103 ? -9.475 14.046 10.416 1.00 83.56 103 LYS A N 1
ATOM 827 C CA . LYS A 1 103 ? -10.666 14.527 11.124 1.00 83.56 103 LYS A CA 1
ATOM 828 C C . LYS A 1 103 ? -11.875 13.658 10.804 1.00 83.56 103 LYS A C 1
ATOM 830 O O . LYS A 1 103 ? -12.612 13.279 11.717 1.00 83.56 103 LYS A O 1
ATOM 835 N N . ARG A 1 104 ? -12.068 13.307 9.528 1.00 85.00 104 ARG A N 1
ATOM 836 C CA . ARG A 1 104 ? -13.148 12.408 9.096 1.00 85.00 104 ARG A CA 1
ATOM 837 C C . ARG A 1 104 ? -12.984 11.015 9.698 1.00 85.00 104 ARG A C 1
ATOM 839 O O . ARG A 1 104 ? -13.964 10.475 10.208 1.00 85.00 104 ARG A O 1
ATOM 846 N N . VAL A 1 105 ? -11.767 10.464 9.698 1.00 83.31 105 VAL A N 1
ATOM 847 C CA . VAL A 1 105 ? -11.495 9.148 10.300 1.00 83.31 105 VAL A CA 1
ATOM 848 C C . VAL A 1 105 ? -11.733 9.178 11.809 1.00 83.31 105 VAL A C 1
ATOM 850 O O . VAL A 1 105 ? -12.463 8.336 12.322 1.00 83.31 105 VAL A O 1
ATOM 853 N N . ALA A 1 106 ? -11.214 10.179 12.524 1.00 80.06 106 ALA A N 1
ATOM 854 C CA . ALA A 1 106 ? -11.429 10.304 13.965 1.00 80.06 106 ALA A CA 1
ATOM 855 C C . ALA A 1 106 ? -12.915 10.460 14.329 1.00 80.06 106 ALA A C 1
ATOM 857 O O . ALA A 1 106 ? -13.368 9.894 15.325 1.00 80.06 106 ALA A O 1
ATOM 858 N N . LYS A 1 107 ? -13.692 11.188 13.513 1.00 84.12 107 LYS A N 1
ATOM 859 C CA . LYS A 1 107 ? -15.148 11.287 13.679 1.00 84.12 107 LYS A CA 1
ATOM 860 C C . LYS A 1 107 ? -15.826 9.929 13.484 1.00 84.12 107 LYS A C 1
ATOM 862 O O . LYS A 1 107 ? -16.642 9.554 14.316 1.00 84.12 107 LYS A O 1
ATOM 867 N N . ALA A 1 108 ? -15.478 9.190 12.431 1.00 84.06 108 ALA A N 1
ATOM 868 C CA . ALA A 1 108 ? -16.044 7.866 12.167 1.00 84.06 108 ALA A CA 1
ATOM 869 C C . ALA A 1 108 ? -15.723 6.862 13.286 1.00 84.06 108 ALA A C 1
ATOM 871 O O . ALA A 1 108 ? -16.603 6.132 13.728 1.00 84.06 108 ALA A O 1
ATOM 872 N N . VAL A 1 109 ? -14.487 6.875 13.793 1.00 81.88 109 VAL A N 1
ATOM 873 C CA . VAL A 1 109 ? -14.059 6.036 14.923 1.00 81.88 109 VAL A CA 1
ATOM 874 C C . VAL A 1 109 ? -14.835 6.381 16.187 1.00 81.88 109 VAL A C 1
ATOM 876 O O . VAL A 1 109 ? -15.264 5.482 16.898 1.00 81.88 109 VAL A O 1
ATOM 879 N N . ARG A 1 110 ? -15.057 7.671 16.460 1.00 83.06 110 ARG A N 1
ATOM 880 C CA . ARG A 1 110 ? -15.842 8.098 17.621 1.00 83.06 110 ARG A CA 1
ATOM 881 C C . ARG A 1 110 ? -17.284 7.606 17.549 1.00 83.06 110 ARG A C 1
ATOM 883 O O . ARG A 1 110 ? -17.745 7.001 18.504 1.00 83.06 110 ARG A O 1
ATOM 890 N N . VAL A 1 111 ? -17.945 7.809 16.408 1.00 86.31 111 VAL A N 1
ATOM 891 C CA . VAL A 1 111 ? -19.314 7.317 16.180 1.00 86.31 111 VAL A CA 1
ATOM 892 C C . VAL A 1 111 ? -19.370 5.799 16.347 1.00 86.31 111 VAL A C 1
ATOM 894 O O . VAL A 1 111 ? -20.243 5.289 17.036 1.00 86.31 111 VAL A O 1
ATOM 897 N N . PHE A 1 112 ? -18.391 5.077 15.795 1.00 85.38 112 PHE A N 1
ATOM 898 C CA . PHE A 1 112 ? -18.292 3.632 15.974 1.00 85.38 112 PHE A CA 1
ATOM 899 C C . PHE A 1 112 ? -18.157 3.228 17.448 1.00 85.38 112 PHE A C 1
ATOM 901 O O . PHE A 1 112 ? -18.816 2.286 17.866 1.00 85.38 112 PHE A O 1
ATOM 908 N N . ILE A 1 113 ? -17.324 3.918 18.234 1.00 85.44 113 ILE A N 1
ATOM 909 C CA . ILE A 1 113 ? -17.143 3.633 19.666 1.00 85.44 113 ILE A CA 1
ATOM 910 C C . ILE A 1 113 ? -18.441 3.892 20.443 1.00 85.44 113 ILE A C 1
ATOM 912 O O . ILE A 1 113 ? -18.823 3.058 21.260 1.00 85.44 113 ILE A O 1
ATOM 916 N N . GLU A 1 114 ? -19.128 5.002 20.166 1.00 86.25 114 GLU A N 1
ATOM 917 C CA . GLU A 1 114 ? -20.407 5.359 20.800 1.00 86.25 114 GLU A CA 1
ATOM 918 C C . GLU A 1 114 ? -21.505 4.330 20.474 1.00 86.25 114 GLU A C 1
ATOM 920 O O . GLU A 1 114 ? -22.197 3.836 21.368 1.00 86.25 114 GLU A O 1
ATOM 925 N N . ASP A 1 115 ? -21.631 3.940 19.202 1.00 86.44 115 ASP A N 1
ATOM 926 C CA . ASP A 1 115 ? -22.589 2.915 18.776 1.00 86.44 115 ASP A CA 1
ATOM 927 C C . ASP A 1 115 ? -22.224 1.528 19.321 1.00 86.44 115 ASP A C 1
ATOM 929 O O . ASP A 1 115 ? -23.109 0.756 19.706 1.00 86.44 115 ASP A O 1
ATOM 933 N N . PHE A 1 116 ? -20.928 1.209 19.381 1.00 87.12 116 PHE A N 1
ATOM 934 C CA . PHE A 1 116 ? -20.428 -0.029 19.965 1.00 87.12 116 PHE A CA 1
ATOM 935 C C . PHE A 1 116 ? -20.768 -0.104 21.452 1.00 87.12 116 PHE A C 1
ATOM 937 O O . PHE A 1 116 ? -21.257 -1.136 21.889 1.00 87.12 116 PHE A O 1
ATOM 944 N N . GLU A 1 117 ? -20.575 0.967 22.224 1.00 88.62 117 GLU A N 1
ATOM 945 C CA . GLU A 1 117 ? -20.920 0.990 23.650 1.00 88.62 117 GLU A CA 1
ATOM 946 C C . GLU A 1 117 ? -22.399 0.682 23.881 1.00 88.62 117 GLU A C 1
ATOM 948 O O . GLU A 1 117 ? -22.725 -0.242 24.630 1.00 88.62 117 GLU A O 1
ATOM 953 N N . ARG A 1 118 ? -23.281 1.412 23.184 1.00 88.94 118 ARG A N 1
ATOM 954 C CA . ARG A 1 118 ? -24.734 1.251 23.314 1.00 88.94 118 ARG A CA 1
ATOM 955 C C . ARG A 1 118 ? -25.166 -0.167 22.955 1.00 88.94 118 ARG A C 1
ATOM 957 O O . ARG A 1 118 ? -25.862 -0.820 23.723 1.00 88.94 118 ARG A O 1
ATOM 964 N N . THR A 1 119 ? -24.742 -0.648 21.788 1.00 88.81 119 THR A N 1
ATOM 965 C CA . THR A 1 119 ? -25.169 -1.964 21.299 1.00 88.81 119 THR A CA 1
ATOM 966 C C . THR A 1 119 ? -24.572 -3.096 22.124 1.00 88.81 119 THR A C 1
ATOM 968 O O . THR A 1 119 ? -25.267 -4.057 22.429 1.00 88.81 119 THR A O 1
ATOM 971 N N . PHE A 1 120 ? -23.312 -2.999 22.546 1.00 90.81 120 PHE A N 1
ATOM 972 C CA . PHE A 1 120 ? -22.645 -4.078 23.270 1.00 90.81 120 PHE A CA 1
ATOM 973 C C . PHE A 1 120 ? -23.303 -4.382 24.621 1.00 90.81 120 PHE A C 1
ATOM 975 O O . PHE A 1 120 ? -23.377 -5.551 25.008 1.00 90.81 120 PHE A O 1
ATOM 982 N N . ASP A 1 121 ? -23.811 -3.368 25.323 1.00 90.19 121 ASP A N 1
ATOM 983 C CA . ASP A 1 121 ? -24.465 -3.552 26.622 1.00 90.19 121 ASP A CA 1
ATOM 984 C C . ASP A 1 121 ? -25.840 -4.214 26.530 1.00 90.19 121 ASP A C 1
ATOM 986 O O . ASP A 1 121 ? -26.209 -4.971 27.428 1.00 90.19 121 ASP A O 1
ATOM 990 N N . GLU A 1 122 ? -26.556 -4.015 25.429 1.00 93.81 122 GLU A N 1
ATOM 991 C CA . GLU A 1 122 ? -27.882 -4.601 25.201 1.00 93.81 122 GLU A CA 1
ATOM 992 C C . GLU A 1 122 ? -27.815 -6.072 24.752 1.00 93.81 122 GLU A C 1
ATOM 994 O O . GLU A 1 122 ? -28.772 -6.824 24.927 1.00 93.81 122 GLU A O 1
ATOM 999 N N . LEU A 1 123 ? -26.675 -6.505 24.205 1.00 93.12 123 LEU A N 1
ATOM 1000 C CA . LEU A 1 123 ? -26.491 -7.854 23.669 1.00 93.12 123 LEU A CA 1
ATOM 1001 C C . LEU A 1 123 ? -26.327 -8.925 24.755 1.00 93.12 123 LEU A C 1
ATOM 1003 O O . LEU A 1 123 ? -25.711 -8.710 25.805 1.00 93.12 123 LEU A O 1
ATOM 1007 N N . SER A 1 124 ? -26.787 -10.138 24.445 1.00 95.25 124 SER A N 1
ATOM 1008 C CA . SER A 1 124 ? -26.508 -11.330 25.248 1.00 95.25 124 SER A CA 1
ATOM 1009 C C . SER A 1 124 ? -25.014 -11.687 25.233 1.00 95.25 124 SER A C 1
ATOM 1011 O O . SER A 1 124 ? -24.251 -11.295 24.347 1.00 95.25 124 SER A O 1
ATOM 1013 N N . VAL A 1 125 ? -24.567 -12.499 26.198 1.00 92.12 125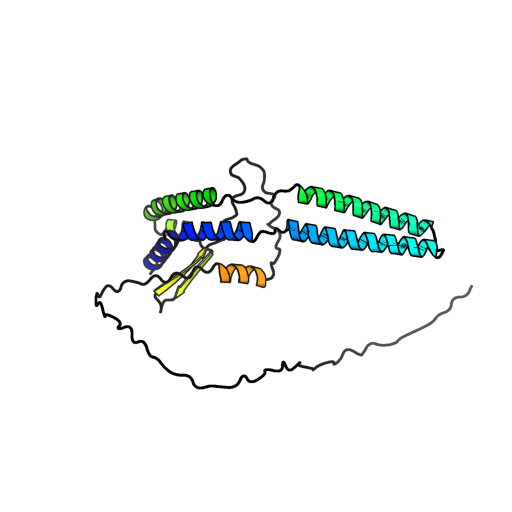 VAL A N 1
ATOM 1014 C CA . VAL A 1 125 ? -23.155 -12.919 26.306 1.00 92.12 125 VAL A CA 1
ATOM 1015 C C . VAL A 1 125 ? -22.651 -13.600 25.025 1.00 92.12 125 VAL A C 1
ATOM 1017 O O . VAL A 1 125 ? -21.508 -13.382 24.618 1.00 92.12 125 VAL A O 1
ATOM 1020 N N . MET A 1 126 ? -23.492 -14.404 24.371 1.00 93.12 126 MET A N 1
ATOM 1021 C CA . MET A 1 126 ? -23.130 -15.088 23.126 1.00 93.12 126 MET A CA 1
ATOM 1022 C C . MET A 1 126 ? -22.955 -14.105 21.968 1.00 93.12 126 MET A C 1
ATOM 1024 O O . MET A 1 126 ? -21.965 -14.183 21.242 1.00 93.12 126 MET A O 1
ATOM 1028 N N . GLU A 1 127 ? -23.855 -13.133 21.835 1.00 93.44 127 GLU A N 1
ATOM 1029 C CA . GLU A 1 127 ? -23.773 -12.108 20.792 1.00 93.44 127 GLU A CA 1
ATOM 1030 C C . GLU A 1 127 ? -22.569 -11.184 20.995 1.00 93.44 127 GLU A C 1
ATOM 1032 O O . GLU A 1 127 ? -21.848 -10.896 20.040 1.00 93.44 127 GLU A O 1
ATOM 1037 N N . ARG A 1 128 ? -22.271 -10.798 22.243 1.00 91.81 128 ARG A N 1
ATOM 1038 C CA . ARG A 1 128 ? -21.054 -10.042 22.581 1.00 91.81 128 ARG A CA 1
ATOM 1039 C C . ARG A 1 128 ? -19.795 -10.767 22.112 1.00 91.81 128 ARG A C 1
ATOM 1041 O O . ARG A 1 128 ? -18.912 -10.148 21.519 1.00 91.81 128 ARG A O 1
ATOM 1048 N N . LYS A 1 129 ? -19.707 -12.085 22.330 1.00 91.00 129 LYS A N 1
ATOM 1049 C CA . LYS A 1 129 ? -18.574 -12.899 21.857 1.00 91.00 129 LYS A CA 1
ATOM 1050 C C . LYS A 1 129 ? -18.478 -12.903 20.331 1.00 91.00 129 LYS A C 1
ATOM 1052 O O . LYS A 1 129 ? -17.375 -12.781 19.805 1.00 91.00 129 LYS A O 1
ATOM 1057 N N . GLU A 1 130 ? -19.599 -13.010 19.622 1.00 90.50 130 GLU A N 1
ATOM 1058 C CA . GLU A 1 130 ? -19.614 -12.973 18.153 1.00 90.50 130 GLU A CA 1
ATOM 1059 C C . GLU A 1 130 ? -19.175 -11.618 17.592 1.00 90.50 130 GLU A C 1
ATOM 1061 O O . GLU A 1 130 ? -18.369 -11.569 16.660 1.00 90.50 130 GLU A O 1
ATOM 1066 N N . VAL A 1 131 ? -19.618 -10.512 18.194 1.00 88.81 131 VAL A N 1
ATOM 1067 C CA . VAL A 1 131 ? -19.139 -9.170 17.832 1.00 88.81 131 VAL A CA 1
ATOM 1068 C C . VAL A 1 131 ? -17.627 -9.065 18.052 1.00 88.81 131 VAL A C 1
ATOM 1070 O O . VAL A 1 131 ? -16.899 -8.640 17.153 1.00 88.81 131 VAL A O 1
ATOM 1073 N N . LEU A 1 132 ? -17.125 -9.525 19.201 1.00 89.56 132 LEU A N 1
ATOM 1074 C CA . LEU A 1 132 ? -15.692 -9.495 19.491 1.00 89.56 132 LEU A CA 1
ATOM 1075 C C . LEU A 1 132 ? -14.876 -10.361 18.531 1.00 89.56 132 LEU A C 1
ATOM 1077 O O . LEU A 1 132 ? -13.817 -9.919 18.109 1.00 89.56 132 LEU A O 1
ATOM 1081 N N . LYS A 1 133 ? -15.355 -11.534 18.102 1.00 89.38 133 LYS A N 1
ATOM 1082 C CA . LYS A 1 133 ? -14.656 -12.368 17.100 1.00 89.38 133 LYS A CA 1
ATOM 1083 C C . LYS A 1 133 ? -14.469 -11.667 15.750 1.00 89.38 133 LYS A C 1
ATOM 1085 O O . LYS A 1 133 ? -13.540 -11.993 15.003 1.00 89.38 133 LYS A O 1
ATOM 1090 N N . ARG A 1 134 ? -15.347 -10.720 15.402 1.00 85.94 134 ARG A N 1
ATOM 1091 C CA . ARG A 1 134 ? -15.238 -9.938 14.158 1.00 85.94 134 ARG A CA 1
ATOM 1092 C C . ARG A 1 134 ? -14.166 -8.857 14.246 1.00 85.94 134 ARG A C 1
ATOM 1094 O O . ARG A 1 134 ? -13.549 -8.556 13.232 1.00 85.94 134 ARG A O 1
ATOM 1101 N N . ILE A 1 135 ? -13.932 -8.316 15.439 1.00 84.94 135 ILE A N 1
ATOM 1102 C CA . ILE A 1 135 ? -13.058 -7.156 15.661 1.00 84.94 135 ILE A CA 1
ATOM 1103 C C . ILE A 1 135 ? -11.689 -7.581 16.208 1.00 84.94 135 ILE A C 1
ATOM 1105 O O . ILE A 1 135 ? -10.666 -7.008 15.853 1.00 84.94 135 ILE A O 1
ATOM 1109 N N . VAL A 1 136 ? -11.651 -8.597 17.065 1.00 88.31 136 VAL A N 1
ATOM 1110 C CA . VAL A 1 136 ? -10.466 -9.060 17.789 1.00 88.31 136 VAL A CA 1
ATOM 1111 C C . VAL A 1 136 ? -9.878 -10.281 17.084 1.00 88.31 136 VAL A C 1
ATOM 1113 O O . VAL A 1 136 ? -10.576 -11.242 16.762 1.00 88.31 136 VAL A O 1
ATOM 1116 N N . GLU A 1 137 ? -8.580 -10.227 16.818 1.00 89.69 137 GLU A N 1
ATOM 1117 C CA . GLU A 1 137 ? -7.787 -11.301 16.224 1.00 89.69 137 GLU A CA 1
ATOM 1118 C C . GLU A 1 137 ? -7.347 -12.306 17.285 1.00 89.69 137 GLU A C 1
ATOM 1120 O O . GLU A 1 137 ? -7.540 -13.508 17.123 1.00 89.69 137 GLU A O 1
ATOM 1125 N N . ALA A 1 138 ? -6.805 -11.807 18.397 1.00 91.19 138 ALA A N 1
ATOM 1126 C CA . ALA A 1 138 ? -6.326 -12.630 19.497 1.00 91.19 138 ALA A CA 1
ATOM 1127 C C . ALA A 1 138 ? -6.508 -11.925 20.845 1.00 91.19 138 ALA A C 1
ATOM 1129 O O . ALA A 1 138 ? -6.433 -10.699 20.947 1.00 91.19 138 ALA A O 1
ATOM 1130 N N . ILE A 1 139 ? -6.716 -12.721 21.894 1.00 91.12 139 ILE A N 1
ATOM 1131 C CA . ILE A 1 139 ? -6.803 -12.260 23.282 1.00 91.12 139 ILE A CA 1
ATOM 1132 C C . ILE A 1 139 ? -5.742 -13.015 24.080 1.00 91.12 139 ILE A C 1
ATOM 1134 O O . ILE A 1 139 ? -5.795 -14.240 24.175 1.00 91.12 139 ILE A O 1
ATOM 1138 N N . LEU A 1 140 ? -4.791 -12.293 24.669 1.00 93.31 140 LEU A N 1
ATOM 1139 C CA . LEU A 1 140 ? -3.811 -12.854 25.596 1.00 93.31 140 LEU A CA 1
ATOM 1140 C C . LEU A 1 140 ? -4.207 -12.483 27.022 1.00 93.31 140 LEU A C 1
ATOM 1142 O O . LEU A 1 140 ? -4.285 -11.306 27.372 1.00 93.31 140 LEU A O 1
ATOM 1146 N N . VAL A 1 141 ? -4.453 -13.496 27.851 1.00 94.12 141 VAL A N 1
ATOM 1147 C CA . VAL A 1 141 ? -4.839 -13.319 29.254 1.00 94.12 141 VAL A CA 1
ATOM 1148 C C . VAL A 1 141 ? -3.672 -13.729 30.142 1.00 94.12 141 VAL A C 1
ATOM 1150 O O . VAL A 1 141 ? -3.368 -14.915 30.253 1.00 94.12 141 VAL A O 1
ATOM 1153 N N . ASN A 1 142 ? -3.046 -12.760 30.810 1.00 92.81 142 ASN A N 1
ATOM 1154 C CA . ASN A 1 142 ? -2.085 -13.037 31.872 1.00 92.81 142 ASN A CA 1
ATOM 1155 C C . ASN A 1 142 ? -2.844 -13.133 33.204 1.00 92.81 142 ASN A C 1
ATOM 1157 O O . ASN A 1 142 ? -3.368 -12.137 33.712 1.00 92.81 142 ASN A O 1
ATOM 1161 N N . ARG A 1 143 ? -2.936 -14.353 33.748 1.00 91.19 143 ARG A N 1
ATOM 1162 C CA . ARG A 1 143 ? -3.673 -14.636 34.990 1.00 91.19 143 ARG A CA 1
ATOM 1163 C C . ARG A 1 143 ? -2.978 -14.075 36.229 1.00 91.19 143 ARG A C 1
ATOM 1165 O O . ARG A 1 143 ? -3.675 -13.659 37.150 1.00 91.19 143 ARG A O 1
ATOM 1172 N N . GLU A 1 144 ? -1.650 -14.051 36.238 1.00 92.81 144 GLU A N 1
ATOM 1173 C CA . GLU A 1 144 ? -0.847 -13.578 37.371 1.00 92.81 144 GLU A CA 1
ATOM 1174 C C . GLU A 1 144 ? -0.984 -12.063 37.521 1.00 92.81 144 GLU A C 1
ATOM 1176 O O . GLU A 1 144 ? -1.299 -11.559 38.595 1.00 92.81 144 GLU A O 1
ATOM 1181 N N . GLU A 1 145 ? -0.868 -11.338 36.409 1.00 92.38 145 GLU A N 1
ATOM 1182 C CA . GLU A 1 145 ? -0.984 -9.878 36.398 1.00 92.38 145 GLU A CA 1
ATOM 1183 C C . GLU A 1 145 ? -2.431 -9.373 36.344 1.00 92.38 145 GLU A C 1
ATOM 1185 O O . GLU A 1 145 ? -2.665 -8.169 36.444 1.00 92.38 145 GLU A O 1
ATOM 1190 N N . ARG A 1 146 ? -3.407 -10.269 36.135 1.00 89.25 146 ARG A N 1
ATOM 1191 C CA . ARG A 1 146 ? -4.806 -9.926 35.821 1.00 89.25 146 ARG A CA 1
ATOM 1192 C C . ARG A 1 146 ? -4.911 -8.908 34.679 1.00 89.25 146 ARG A C 1
ATOM 1194 O O . ARG A 1 146 ? -5.715 -7.979 34.732 1.00 89.25 146 ARG A O 1
ATOM 1201 N N . LYS A 1 147 ? -4.104 -9.091 33.632 1.00 88.25 147 LYS A N 1
ATOM 1202 C CA . LYS A 1 147 ? -4.108 -8.235 32.439 1.00 88.25 147 LYS A CA 1
ATOM 1203 C C . LYS A 1 147 ? -4.621 -8.996 31.229 1.00 88.25 147 LYS A C 1
ATOM 1205 O O . LYS A 1 147 ? -4.280 -10.159 31.013 1.00 88.25 147 LYS A O 1
ATOM 1210 N N . VAL A 1 148 ? -5.415 -8.304 30.421 1.00 87.81 148 VAL A N 1
ATOM 1211 C CA . VAL A 1 148 ? -5.931 -8.801 29.147 1.00 87.81 148 VAL A CA 1
ATOM 1212 C C . VAL A 1 148 ? -5.363 -7.914 28.049 1.00 87.81 148 VAL A C 1
ATOM 1214 O O . VAL A 1 148 ? -5.580 -6.705 28.057 1.00 87.81 148 VAL A O 1
ATOM 1217 N N . ARG A 1 149 ? -4.621 -8.506 27.115 1.00 87.69 149 ARG A N 1
ATOM 1218 C CA . ARG A 1 149 ? -4.138 -7.827 25.909 1.00 87.69 149 ARG A CA 1
ATOM 1219 C C . ARG A 1 149 ? -4.965 -8.284 24.724 1.00 87.69 149 ARG A C 1
ATOM 1221 O O . ARG A 1 149 ? -5.195 -9.481 24.556 1.00 87.69 149 ARG A O 1
ATOM 1228 N N . CYS A 1 150 ? -5.391 -7.330 23.911 1.00 84.44 150 CYS A N 1
ATOM 1229 C CA . CYS A 1 150 ? -6.244 -7.587 22.761 1.00 84.44 150 CYS A CA 1
ATOM 1230 C C . CYS A 1 150 ? -5.530 -7.143 21.496 1.00 84.44 150 CYS A C 1
ATOM 1232 O O . CYS A 1 150 ? -5.057 -6.012 21.411 1.00 84.44 150 CYS A O 1
ATOM 1234 N N . TYR A 1 151 ? -5.490 -8.031 20.514 1.00 83.94 151 TYR A N 1
ATOM 1235 C CA . TYR A 1 151 ? -4.985 -7.742 19.183 1.00 83.94 151 TYR A CA 1
ATOM 1236 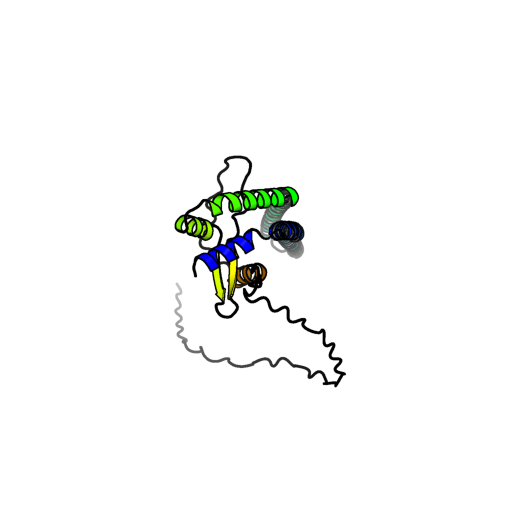C C . TYR A 1 151 ? -6.190 -7.524 18.290 1.00 83.94 151 TYR A C 1
ATOM 1238 O O . TYR A 1 151 ? -7.020 -8.417 18.140 1.00 83.94 151 TYR A O 1
ATOM 1246 N N . ILE A 1 152 ? -6.330 -6.314 17.767 1.00 81.75 152 ILE A N 1
ATOM 1247 C CA . ILE A 1 152 ? -7.468 -5.919 16.940 1.00 81.75 152 ILE A CA 1
ATOM 1248 C C . ILE A 1 152 ? -7.130 -6.275 15.494 1.00 81.75 152 ILE A C 1
ATOM 1250 O O . ILE A 1 152 ? -6.036 -5.955 15.026 1.00 81.75 152 ILE A O 1
ATOM 1254 N N . LYS A 1 153 ? -8.062 -6.928 14.791 1.00 80.56 153 LYS A N 1
ATOM 1255 C CA . LYS A 1 153 ? -7.914 -7.191 13.359 1.00 80.56 153 LYS A CA 1
ATOM 1256 C C . LYS A 1 153 ? -7.754 -5.854 12.638 1.00 80.56 153 LYS A C 1
ATOM 1258 O O . LYS A 1 153 ? -8.515 -4.928 12.934 1.00 80.56 153 LYS A O 1
ATOM 1263 N N . PRO A 1 154 ? -6.825 -5.730 11.677 1.00 63.97 154 PRO A N 1
ATOM 1264 C CA . PRO A 1 154 ? -6.796 -4.556 10.824 1.00 63.97 154 PRO A CA 1
ATOM 1265 C C . PRO A 1 154 ? -8.159 -4.457 10.138 1.00 63.97 154 PRO A C 1
ATOM 1267 O O . PRO A 1 154 ? -8.559 -5.362 9.402 1.00 63.97 154 PRO A O 1
ATOM 1270 N N . LEU A 1 155 ? -8.906 -3.393 10.438 1.00 57.66 155 LEU A N 1
ATOM 1271 C CA . LEU A 1 155 ? -10.164 -3.146 9.752 1.00 57.66 155 LEU A CA 1
ATOM 1272 C C . LEU A 1 155 ? -9.828 -3.013 8.265 1.00 57.66 155 LEU A C 1
ATOM 1274 O O . LEU A 1 155 ? -8.898 -2.265 7.939 1.00 57.66 155 LEU A O 1
ATOM 1278 N N . PRO A 1 156 ? -10.524 -3.733 7.365 1.00 43.88 156 PRO A N 1
ATOM 1279 C CA . PRO A 1 156 ? -10.350 -3.495 5.945 1.00 43.88 156 PRO A CA 1
ATOM 1280 C C . PRO A 1 156 ? -10.606 -2.006 5.731 1.00 43.88 156 PRO A C 1
ATOM 1282 O O . PRO A 1 156 ? -11.675 -1.509 6.089 1.00 43.88 156 PRO A O 1
ATOM 1285 N N . ILE A 1 157 ? -9.579 -1.294 5.256 1.00 49.94 157 ILE A N 1
ATOM 1286 C CA . ILE A 1 157 ? -9.653 0.128 4.921 1.00 49.94 157 ILE A CA 1
ATOM 1287 C C . ILE A 1 157 ? -10.889 0.262 4.055 1.00 49.94 157 ILE A C 1
ATOM 1289 O O . ILE A 1 157 ? -10.892 -0.295 2.963 1.00 49.94 157 ILE A O 1
ATOM 1293 N N . ILE A 1 158 ? -11.936 0.894 4.592 1.00 38.16 158 ILE A N 1
ATOM 1294 C CA . ILE A 1 158 ? -13.258 0.981 3.975 1.00 38.16 158 ILE A CA 1
ATOM 1295 C C . ILE A 1 158 ? -13.056 1.452 2.536 1.00 38.16 158 ILE A C 1
ATOM 1297 O O . ILE A 1 158 ? -12.740 2.630 2.334 1.00 38.16 158 ILE A O 1
ATOM 1301 N N . PRO A 1 159 ? -13.222 0.578 1.530 1.00 40.81 159 PRO A N 1
ATOM 1302 C CA . PRO A 1 159 ? -13.290 1.030 0.165 1.00 40.81 159 PRO A CA 1
ATOM 1303 C C . PRO A 1 159 ? -14.702 1.597 0.043 1.00 40.81 159 PRO A C 1
ATOM 1305 O O . PRO A 1 159 ? -15.680 0.855 0.035 1.00 40.81 159 PRO A O 1
ATOM 1308 N N . ASN A 1 160 ? -14.781 2.923 -0.019 1.00 34.72 160 ASN A N 1
ATOM 1309 C CA . ASN A 1 160 ? -15.903 3.681 -0.573 1.00 34.72 160 ASN A CA 1
ATOM 1310 C C . ASN A 1 160 ? -17.134 3.885 0.336 1.00 34.72 160 ASN A C 1
ATOM 1312 O O . ASN A 1 160 ? -18.087 3.113 0.355 1.00 34.72 160 ASN A O 1
ATOM 1316 N N . VAL A 1 161 ? -17.182 5.058 0.972 1.00 35.53 161 VAL A N 1
ATOM 1317 C CA . VAL A 1 161 ? -18.385 5.908 0.899 1.00 35.53 161 VAL A CA 1
ATOM 1318 C C . VAL A 1 161 ? -18.062 6.882 -0.237 1.00 35.53 161 VAL A C 1
ATOM 1320 O O . VAL A 1 161 ? -17.403 7.889 0.005 1.00 35.53 161 VAL A O 1
ATOM 1323 N N . THR A 1 162 ? -18.181 6.486 -1.501 1.00 31.86 162 THR A N 1
ATOM 1324 C CA . THR A 1 162 ? -19.441 6.434 -2.245 1.00 31.86 162 THR A CA 1
ATOM 1325 C C . THR A 1 162 ? -19.256 5.535 -3.476 1.00 31.86 162 THR A C 1
ATOM 1327 O O . THR A 1 162 ? -18.175 5.479 -4.052 1.00 31.86 162 THR A O 1
ATOM 1330 N N . ASP A 1 163 ? -20.341 4.868 -3.852 1.00 29.97 163 ASP A N 1
ATOM 1331 C CA . ASP A 1 163 ? -20.573 4.074 -5.058 1.00 29.97 163 ASP A CA 1
ATOM 1332 C C . ASP A 1 163 ? -20.070 2.628 -5.135 1.00 29.97 163 ASP A C 1
ATOM 1334 O O . ASP A 1 163 ? -18.904 2.266 -4.983 1.00 29.97 163 ASP A O 1
ATOM 1338 N N . ARG A 1 164 ? -21.065 1.789 -5.440 1.00 32.53 164 ARG A N 1
ATOM 1339 C CA . ARG A 1 164 ? -20.982 0.412 -5.905 1.00 32.53 164 ARG A CA 1
ATOM 1340 C C . ARG A 1 164 ? -20.072 0.339 -7.135 1.00 32.53 164 ARG A C 1
ATOM 1342 O O . ARG A 1 164 ? -20.546 0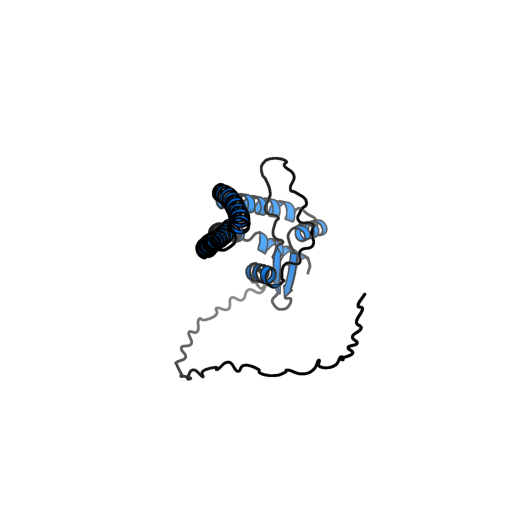.381 -8.264 1.00 32.53 164 ARG A O 1
ATOM 1349 N N . ALA A 1 165 ? -18.781 0.165 -6.918 1.00 29.11 165 ALA A N 1
ATOM 1350 C CA . ALA A 1 165 ? -17.865 -0.336 -7.925 1.00 29.11 165 ALA A CA 1
ATOM 1351 C C . ALA A 1 165 ? -17.079 -1.485 -7.301 1.00 29.11 165 ALA A C 1
ATOM 1353 O O . ALA A 1 165 ? -16.505 -1.370 -6.221 1.00 29.11 165 ALA A O 1
ATOM 1354 N N . GLN A 1 166 ? -17.169 -2.621 -7.978 1.00 30.09 166 GLN A N 1
ATOM 1355 C CA . GLN A 1 166 ? -16.530 -3.892 -7.685 1.00 30.09 166 GLN A CA 1
ATOM 1356 C C . GLN A 1 166 ? -15.117 -3.702 -7.120 1.00 30.09 166 GLN A C 1
ATOM 1358 O O . GLN A 1 166 ? -14.237 -3.172 -7.792 1.00 30.09 166 GLN A O 1
ATOM 1363 N N . ILE A 1 167 ? -14.888 -4.186 -5.901 1.00 29.66 167 ILE A N 1
ATOM 1364 C CA . ILE A 1 167 ? -13.532 -4.500 -5.455 1.00 29.66 167 ILE A CA 1
ATOM 1365 C C . ILE A 1 167 ? -13.126 -5.744 -6.256 1.00 29.66 167 ILE A C 1
ATOM 1367 O O . ILE A 1 167 ? -13.817 -6.763 -6.151 1.00 29.66 167 ILE A O 1
ATOM 1371 N N . PRO A 1 168 ? -12.056 -5.704 -7.066 1.00 26.03 168 PRO A N 1
ATOM 1372 C CA . PRO A 1 168 ? -11.569 -6.892 -7.745 1.00 26.03 168 PRO A CA 1
ATOM 1373 C C . PRO A 1 168 ? -11.172 -7.927 -6.693 1.00 26.03 168 PRO A C 1
ATOM 1375 O O . PRO A 1 168 ? -10.423 -7.627 -5.763 1.00 26.03 168 PRO A O 1
ATOM 1378 N N . SER A 1 169 ? -11.641 -9.159 -6.853 1.00 31.09 169 SER A N 1
ATOM 1379 C CA . SER A 1 169 ? -11.350 -10.323 -6.006 1.00 31.09 169 SER A CA 1
ATOM 1380 C C . SER A 1 169 ? -9.890 -10.811 -6.097 1.00 31.09 169 SER A C 1
ATOM 1382 O O . SER A 1 169 ? -9.622 -12.006 -6.016 1.00 31.09 169 SER A O 1
ATOM 1384 N N . VAL A 1 170 ? -8.919 -9.913 -6.273 1.00 29.50 170 VAL A N 1
ATOM 1385 C CA . VAL A 1 170 ? -7.522 -10.255 -6.602 1.00 29.50 170 VAL A CA 1
ATOM 1386 C C . VAL A 1 170 ? -6.652 -10.498 -5.354 1.00 29.50 170 VAL A C 1
ATOM 1388 O O . VAL A 1 170 ? -5.498 -10.884 -5.471 1.00 29.50 170 VAL A O 1
ATOM 1391 N N . PHE A 1 171 ? -7.207 -10.410 -4.141 1.00 28.67 171 PHE A N 1
ATOM 1392 C CA . PHE A 1 171 ? -6.503 -10.777 -2.898 1.00 28.67 171 PHE A CA 1
ATOM 1393 C C . PHE A 1 171 ? -6.959 -12.109 -2.272 1.00 28.67 171 PHE A C 1
ATOM 1395 O O . PHE A 1 171 ? -6.797 -12.324 -1.075 1.00 28.67 171 PHE A O 1
ATOM 1402 N N . GLN A 1 172 ? -7.487 -13.038 -3.079 1.00 30.95 172 GLN A N 1
ATOM 1403 C CA . GLN A 1 172 ? -7.627 -14.456 -2.692 1.00 30.95 172 GLN A CA 1
ATOM 1404 C C . GLN A 1 172 ? -6.505 -15.354 -3.244 1.00 30.95 172 GLN A C 1
ATOM 1406 O O . GLN A 1 172 ? -6.584 -16.577 -3.163 1.00 30.95 172 GLN A O 1
ATOM 1411 N N . GLY A 1 173 ? -5.423 -14.765 -3.758 1.00 23.25 173 GLY A N 1
ATOM 1412 C CA . GLY A 1 173 ? -4.186 -15.491 -4.020 1.00 23.2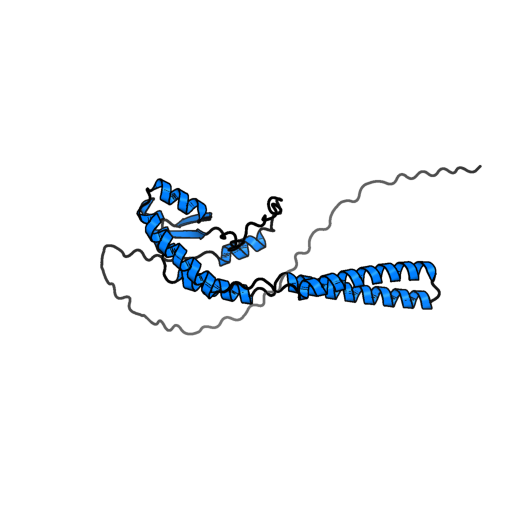5 173 GLY A CA 1
ATOM 1413 C C . GLY A 1 173 ? -3.350 -15.585 -2.750 1.00 23.25 173 GLY A C 1
ATOM 1414 O O . GLY A 1 173 ? -2.955 -14.563 -2.195 1.00 23.25 173 GLY A O 1
ATOM 1415 N N . ALA A 1 174 ? -3.074 -16.807 -2.303 1.00 28.86 174 ALA A N 1
ATOM 1416 C CA . ALA A 1 174 ? -2.104 -17.119 -1.266 1.00 28.86 174 ALA A CA 1
ATOM 1417 C C . ALA A 1 174 ? -0.716 -16.560 -1.634 1.00 28.86 174 ALA A C 1
ATOM 1419 O O . ALA A 1 174 ? 0.089 -17.224 -2.277 1.00 28.86 174 ALA A O 1
ATOM 1420 N N . ALA A 1 175 ? -0.437 -15.329 -1.221 1.00 23.94 175 ALA A N 1
ATOM 1421 C CA . ALA A 1 175 ? 0.909 -14.795 -1.142 1.00 23.94 175 ALA A CA 1
ATOM 1422 C C . ALA A 1 175 ? 1.298 -14.800 0.334 1.00 23.94 175 ALA A C 1
ATOM 1424 O O . ALA A 1 175 ? 0.799 -14.012 1.138 1.00 23.94 175 ALA A O 1
ATOM 1425 N N . SER A 1 176 ? 2.168 -15.739 0.700 1.00 27.84 176 SER A N 1
ATOM 1426 C CA . SER A 1 176 ? 2.865 -15.713 1.976 1.00 27.84 176 SER A CA 1
ATOM 1427 C C . SER A 1 176 ? 3.681 -14.425 2.040 1.00 27.84 176 SER A C 1
ATOM 1429 O O . SER A 1 176 ? 4.724 -14.307 1.393 1.00 27.84 176 SER A O 1
ATOM 1431 N N . PHE A 1 177 ? 3.216 -13.448 2.811 1.00 27.44 177 PHE A N 1
ATOM 1432 C CA . PHE A 1 177 ? 4.085 -12.359 3.226 1.00 27.44 177 PHE A CA 1
ATOM 1433 C C . PHE A 1 177 ? 5.226 -12.963 4.055 1.00 27.44 177 PHE A C 1
ATOM 1435 O O . PHE A 1 177 ? 4.966 -13.824 4.904 1.00 27.44 177 PHE A O 1
ATOM 1442 N N . PRO A 1 178 ? 6.489 -12.556 3.837 1.00 30.89 178 PRO A N 1
ATOM 1443 C CA . PRO A 1 178 ? 7.558 -12.951 4.733 1.00 30.89 178 PRO A CA 1
ATOM 1444 C C . PRO A 1 178 ? 7.177 -12.491 6.141 1.00 30.89 178 PRO A C 1
ATOM 1446 O O . PRO A 1 178 ? 6.894 -11.314 6.386 1.00 30.89 178 PRO A O 1
ATOM 1449 N N . VAL A 1 179 ? 7.156 -13.457 7.059 1.00 39.00 179 VAL A N 1
ATOM 1450 C CA . VAL A 1 179 ? 6.715 -13.350 8.459 1.00 39.00 179 VAL A CA 1
ATOM 1451 C C . VAL A 1 179 ? 7.340 -12.144 9.188 1.00 39.00 179 VAL A C 1
ATOM 1453 O O . VAL A 1 179 ? 6.756 -11.610 10.128 1.00 39.00 179 VAL A O 1
ATOM 1456 N N . SER A 1 180 ? 8.470 -11.627 8.702 1.00 38.12 180 SER A N 1
ATOM 1457 C CA . SER A 1 180 ? 9.207 -10.496 9.265 1.00 38.12 180 SER A CA 1
ATOM 1458 C C . SER A 1 180 ? 8.526 -9.122 9.131 1.00 38.12 180 SER A C 1
ATOM 1460 O O . SER A 1 180 ? 8.699 -8.288 10.021 1.00 38.12 180 SER A O 1
ATOM 1462 N N . ALA A 1 181 ? 7.735 -8.851 8.085 1.00 35.53 181 ALA A N 1
ATOM 1463 C CA . ALA A 1 181 ? 7.046 -7.557 7.936 1.00 35.53 181 ALA A CA 1
ATOM 1464 C C . ALA A 1 181 ? 5.740 -7.509 8.749 1.00 35.53 181 ALA A C 1
ATOM 1466 O O . ALA A 1 181 ? 5.440 -6.513 9.411 1.00 35.53 181 ALA A O 1
ATOM 1467 N N . GLN A 1 182 ? 5.014 -8.628 8.782 1.00 37.97 182 GLN A N 1
ATOM 1468 C CA . GLN A 1 182 ? 3.787 -8.785 9.560 1.00 37.97 182 GLN A CA 1
ATOM 1469 C C . GLN A 1 182 ? 4.075 -8.849 11.068 1.00 37.97 182 GLN A C 1
ATOM 1471 O O . GLN A 1 182 ? 3.357 -8.224 11.844 1.00 37.97 182 GLN A O 1
ATOM 1476 N N . GLN A 1 183 ? 5.186 -9.470 11.493 1.00 43.25 183 GLN A N 1
ATOM 1477 C CA . GLN A 1 183 ? 5.647 -9.411 12.888 1.00 43.25 183 GLN A CA 1
ATOM 1478 C C . GLN A 1 183 ? 6.055 -7.997 13.322 1.00 43.25 183 GLN A C 1
ATOM 1480 O O . GLN A 1 183 ? 5.792 -7.617 14.459 1.00 43.25 183 GLN A O 1
ATOM 1485 N N . ARG A 1 184 ? 6.638 -7.178 12.434 1.00 40.59 184 ARG A N 1
ATOM 1486 C CA . ARG A 1 184 ? 6.953 -5.769 12.743 1.00 40.59 184 ARG A CA 1
ATOM 1487 C C . ARG A 1 184 ? 5.697 -4.905 12.877 1.00 40.59 184 ARG A C 1
ATOM 1489 O O . ARG A 1 184 ? 5.683 -3.999 13.706 1.00 40.59 184 ARG A O 1
ATOM 1496 N N . PHE A 1 185 ? 4.645 -5.206 12.114 1.00 34.50 185 PHE A N 1
ATOM 1497 C CA . PHE A 1 185 ? 3.337 -4.563 12.257 1.00 34.50 185 PHE A CA 1
ATOM 1498 C C . PHE A 1 185 ? 2.623 -5.022 13.544 1.00 34.50 185 PHE A C 1
ATOM 1500 O O . PHE A 1 185 ? 2.136 -4.198 14.311 1.00 34.50 185 PHE A O 1
ATOM 1507 N N . GLN A 1 186 ? 2.645 -6.320 13.859 1.00 41.78 186 GLN A N 1
ATOM 1508 C CA . GLN A 1 186 ? 2.011 -6.880 15.060 1.00 41.78 186 GLN A CA 1
ATOM 1509 C C . GLN A 1 186 ? 2.729 -6.509 16.371 1.00 41.78 186 GLN A C 1
ATOM 1511 O O . GLN A 1 186 ? 2.063 -6.277 17.377 1.00 41.78 186 GLN A O 1
ATOM 1516 N N . ALA A 1 187 ? 4.062 -6.385 16.369 1.00 45.09 187 ALA A N 1
ATOM 1517 C CA . ALA A 1 187 ? 4.826 -5.945 17.540 1.00 45.09 187 ALA A CA 1
ATOM 1518 C C . ALA A 1 187 ? 4.620 -4.454 17.859 1.00 45.09 187 ALA A C 1
ATOM 1520 O O . ALA A 1 187 ? 4.656 -4.071 19.025 1.00 45.09 187 ALA A O 1
ATOM 1521 N N . LYS A 1 188 ? 4.367 -3.615 16.841 1.00 41.34 188 LYS A N 1
ATOM 1522 C CA . LYS A 1 188 ? 4.047 -2.188 17.027 1.00 41.34 188 LYS A CA 1
ATOM 1523 C C . LYS A 1 188 ? 2.576 -1.936 17.378 1.00 41.34 188 LYS A C 1
ATOM 1525 O O . LYS A 1 188 ? 2.289 -0.963 18.063 1.00 41.34 188 LYS A O 1
ATOM 1530 N N . ASN A 1 189 ? 1.667 -2.821 16.963 1.00 39.66 189 ASN A N 1
ATOM 1531 C CA . ASN A 1 189 ? 0.222 -2.688 17.197 1.00 39.66 189 ASN A CA 1
ATOM 1532 C C . ASN A 1 189 ? -0.281 -3.414 18.455 1.00 39.66 189 ASN A C 1
ATOM 1534 O O . ASN A 1 189 ? -1.487 -3.446 18.707 1.00 39.66 189 ASN A O 1
ATOM 1538 N N . ALA A 1 190 ? 0.613 -4.003 19.253 1.00 38.41 190 ALA A N 1
ATOM 1539 C CA . ALA A 1 190 ? 0.263 -4.521 20.567 1.00 38.41 190 ALA A CA 1
ATOM 1540 C C . ALA A 1 190 ? -0.079 -3.343 21.491 1.00 38.41 190 ALA A C 1
ATOM 1542 O O . ALA A 1 190 ? 0.801 -2.709 22.070 1.00 38.41 190 ALA A O 1
ATOM 1543 N N . ILE A 1 191 ? -1.368 -3.033 21.628 1.00 48.75 191 ILE A N 1
ATOM 1544 C CA . ILE A 1 191 ? -1.821 -2.059 22.616 1.00 48.75 191 ILE A CA 1
ATOM 1545 C C . ILE A 1 191 ? -1.715 -2.731 23.993 1.00 48.75 191 ILE A C 1
ATOM 1547 O O . ILE A 1 191 ? -2.594 -3.484 24.417 1.00 48.75 191 ILE A O 1
ATOM 1551 N N . GLU A 1 192 ? -0.604 -2.493 24.691 1.00 39.38 192 GLU A N 1
ATOM 1552 C CA . GLU A 1 192 ? -0.464 -2.851 26.100 1.00 39.38 192 GLU A CA 1
ATOM 1553 C C . GLU A 1 192 ? -1.292 -1.892 26.958 1.00 39.38 192 GLU A C 1
ATOM 1555 O O . GLU A 1 192 ? -0.892 -0.757 27.208 1.00 39.38 192 GLU A O 1
ATOM 1560 N N . PHE A 1 193 ? -2.441 -2.354 27.452 1.00 44.81 193 PHE A N 1
ATOM 1561 C CA . PHE A 1 193 ? -3.167 -1.649 28.505 1.00 44.81 193 PHE A CA 1
ATOM 1562 C C . PHE A 1 193 ? -2.912 -2.292 29.867 1.00 44.81 193 PHE A C 1
ATOM 1564 O O . PHE A 1 193 ? -3.232 -3.456 30.112 1.00 44.81 193 PHE A O 1
ATOM 1571 N N . GLN A 1 194 ? -2.353 -1.503 30.785 1.00 38.38 194 GLN A N 1
ATOM 1572 C CA . GLN A 1 194 ? -2.323 -1.830 32.206 1.00 38.38 194 GLN A CA 1
ATOM 1573 C C . GLN A 1 194 ? -3.637 -1.361 32.836 1.00 38.38 194 GLN A C 1
ATOM 1575 O O . GLN A 1 194 ? -3.750 -0.238 33.321 1.00 38.38 194 GLN A O 1
ATOM 1580 N N . GLY A 1 195 ? -4.656 -2.218 32.814 1.00 37.44 195 GLY A N 1
ATOM 1581 C CA . GLY A 1 195 ? -5.819 -2.031 33.672 1.00 37.44 195 GLY A CA 1
ATOM 1582 C C . GLY A 1 195 ? -5.405 -2.289 35.118 1.00 37.44 195 GLY A C 1
ATOM 1583 O O . GLY A 1 195 ? -5.327 -3.442 35.533 1.00 37.44 195 GLY A O 1
ATOM 1584 N N . ALA A 1 196 ? -5.095 -1.241 35.884 1.00 35.09 196 ALA A N 1
ATOM 1585 C CA . ALA A 1 196 ? -4.912 -1.375 37.323 1.00 35.09 196 ALA A CA 1
ATOM 1586 C C . ALA A 1 196 ? -6.269 -1.732 37.944 1.00 35.09 196 ALA A C 1
ATOM 1588 O O . ALA A 1 196 ? -7.148 -0.880 38.089 1.00 35.09 196 ALA A O 1
ATOM 1589 N N . ALA A 1 197 ? -6.459 -3.006 38.283 1.00 38.38 197 ALA A N 1
ATOM 1590 C CA . ALA A 1 197 ? -7.597 -3.428 39.080 1.00 38.38 197 ALA A CA 1
ATOM 1591 C C . ALA A 1 197 ? -7.523 -2.701 40.431 1.00 38.38 197 ALA A C 1
ATOM 1593 O O . ALA A 1 197 ? -6.606 -2.941 41.218 1.00 38.38 197 ALA A O 1
ATOM 1594 N N . ARG A 1 198 ? -8.471 -1.794 40.702 1.00 41.59 198 ARG A N 1
ATOM 1595 C CA . ARG A 1 198 ? -8.640 -1.242 42.050 1.00 41.59 198 ARG A CA 1
ATOM 1596 C C . ARG A 1 198 ? -8.953 -2.410 42.980 1.00 41.59 198 ARG A C 1
ATOM 1598 O O . ARG A 1 198 ? -9.976 -3.074 42.823 1.00 41.59 198 ARG A O 1
ATOM 1605 N N . SER A 1 199 ? -8.036 -2.673 43.907 1.00 38.94 199 SER A N 1
ATOM 1606 C CA . SER A 1 199 ? -8.256 -3.617 44.996 1.00 38.94 199 SER A CA 1
ATOM 1607 C C . SER A 1 199 ? -9.511 -3.191 45.770 1.00 38.94 199 SER A C 1
ATOM 1609 O O . SER A 1 199 ? -9.627 -2.010 46.105 1.00 38.94 199 SER A O 1
ATOM 1611 N N . PRO A 1 200 ? -10.448 -4.108 46.069 1.00 41.12 200 PRO A N 1
ATOM 1612 C CA . PRO A 1 200 ? -11.623 -3.799 46.881 1.00 41.12 200 PRO A CA 1
ATOM 1613 C C . PRO A 1 200 ? -11.268 -3.511 48.349 1.00 41.12 200 PRO A C 1
ATOM 1615 O O . PRO A 1 200 ? -12.106 -3.007 49.088 1.00 41.12 200 PRO A O 1
ATOM 1618 N N . ASN A 1 201 ? -10.021 -3.757 48.761 1.00 43.16 201 ASN A N 1
ATOM 1619 C CA . ASN A 1 201 ? -9.520 -3.344 50.064 1.00 43.16 201 ASN A CA 1
ATOM 1620 C C . ASN A 1 201 ? -8.777 -2.019 49.915 1.00 43.16 201 ASN A C 1
ATOM 1622 O O . ASN A 1 201 ? -7.600 -1.977 49.554 1.00 43.16 201 ASN A O 1
ATOM 1626 N N . GLY A 1 202 ? -9.500 -0.931 50.176 1.00 50.75 202 GLY A N 1
ATOM 1627 C CA . GLY A 1 202 ? -8.927 0.392 50.348 1.00 50.75 202 GLY A CA 1
ATOM 1628 C C . GLY A 1 202 ? -7.979 0.410 51.541 1.00 50.75 202 GLY A C 1
ATOM 1629 O O . GLY A 1 202 ? -8.409 0.586 52.675 1.00 50.75 202 GLY A O 1
ATOM 1630 N N . ILE A 1 203 ? -6.686 0.272 51.268 1.00 41.62 203 ILE A N 1
ATOM 1631 C CA . ILE A 1 203 ? -5.628 0.798 52.123 1.00 41.62 203 ILE A CA 1
ATOM 1632 C C . ILE A 1 203 ? -4.749 1.648 51.211 1.00 41.62 203 ILE A C 1
ATOM 1634 O O . ILE A 1 203 ? -4.011 1.150 50.364 1.00 41.62 203 ILE A O 1
ATOM 1638 N N . LEU A 1 204 ? -4.913 2.962 51.343 1.00 44.72 204 LEU A N 1
ATOM 1639 C CA . LEU A 1 204 ? -4.015 3.968 50.791 1.00 44.72 204 LEU A CA 1
ATOM 1640 C C . LEU A 1 204 ? -2.694 3.888 51.568 1.00 44.72 204 LEU A C 1
ATOM 1642 O O . LEU A 1 204 ? -2.476 4.650 52.506 1.00 44.72 204 LEU A O 1
ATOM 1646 N N . GLU A 1 205 ? -1.808 2.967 51.195 1.00 37.94 205 GLU A N 1
ATOM 1647 C CA . GLU A 1 205 ? -0.403 3.114 51.564 1.00 37.94 205 GLU A CA 1
ATOM 1648 C C . GLU A 1 205 ? 0.213 4.195 50.677 1.00 37.94 205 GLU A C 1
ATOM 1650 O O . GLU A 1 205 ? 0.351 4.059 49.460 1.00 37.94 205 GLU A O 1
ATOM 1655 N N . ARG A 1 206 ? 0.542 5.322 51.310 1.00 43.72 206 ARG A N 1
ATOM 1656 C CA . ARG A 1 206 ? 1.391 6.359 50.730 1.00 43.72 206 ARG A CA 1
ATOM 1657 C C . ARG A 1 206 ? 2.765 5.743 50.473 1.00 43.72 206 ARG A C 1
ATOM 1659 O O . ARG A 1 206 ? 3.543 5.576 51.404 1.00 43.72 206 ARG A O 1
ATOM 1666 N N . SER A 1 207 ? 3.082 5.437 49.221 1.00 39.84 207 SER A N 1
ATOM 1667 C CA . SER A 1 207 ? 4.453 5.118 48.833 1.00 39.84 207 SER A CA 1
ATOM 1668 C C . SER A 1 207 ? 5.285 6.401 48.851 1.00 39.84 207 SER A C 1
ATOM 1670 O O . SER A 1 207 ? 5.143 7.268 47.985 1.00 39.84 207 SER A O 1
ATOM 1672 N N . GLU A 1 208 ? 6.126 6.527 49.872 1.00 34.47 208 GLU A N 1
ATOM 1673 C CA . GLU A 1 208 ? 7.180 7.529 49.971 1.00 34.47 208 GLU A CA 1
ATOM 1674 C C . GLU A 1 208 ? 8.105 7.460 48.749 1.00 34.47 208 GLU A C 1
ATOM 1676 O O . GLU A 1 208 ? 8.648 6.412 48.395 1.00 34.47 208 GLU A O 1
ATOM 1681 N N . ILE A 1 209 ? 8.327 8.613 48.119 1.00 38.75 209 ILE A N 1
ATOM 1682 C CA . ILE A 1 209 ? 9.366 8.803 47.110 1.00 38.75 209 ILE A CA 1
ATOM 1683 C C . ILE A 1 209 ? 10.715 8.790 47.841 1.00 38.75 209 ILE A C 1
ATOM 1685 O O . ILE A 1 209 ? 11.204 9.827 48.288 1.00 38.75 209 ILE A O 1
ATOM 1689 N N . ARG A 1 210 ? 11.344 7.617 47.963 1.00 34.56 210 ARG A N 1
ATOM 1690 C CA . ARG A 1 210 ? 12.771 7.529 48.297 1.00 34.56 210 ARG A CA 1
ATOM 1691 C C . ARG A 1 210 ? 13.591 7.769 47.034 1.00 34.56 210 ARG A C 1
ATOM 1693 O O . ARG A 1 210 ? 13.781 6.875 46.215 1.00 34.56 210 ARG A O 1
ATOM 1700 N N . ARG A 1 211 ? 14.104 8.994 46.892 1.00 40.06 211 ARG A N 1
ATOM 1701 C CA . ARG A 1 211 ? 15.248 9.278 46.018 1.00 40.06 211 ARG A CA 1
ATOM 1702 C C . ARG A 1 211 ? 16.478 8.611 46.632 1.00 40.06 211 ARG A C 1
ATOM 1704 O O . ARG A 1 211 ? 17.000 9.087 47.634 1.00 40.06 211 ARG A O 1
ATOM 1711 N N . SER A 1 212 ? 16.916 7.502 46.047 1.00 40.97 212 SER A N 1
ATOM 1712 C CA . SER A 1 212 ? 18.239 6.939 46.305 1.00 40.97 212 SER A CA 1
ATOM 1713 C C . SER A 1 212 ? 19.209 7.541 45.294 1.00 40.97 212 SER A C 1
ATOM 1715 O O . SER A 1 212 ? 19.164 7.241 44.103 1.00 40.97 212 SER A O 1
ATOM 1717 N N . CYS A 1 213 ? 20.051 8.448 45.784 1.00 40.38 213 CYS A N 1
ATOM 1718 C CA . CYS A 1 213 ? 21.305 8.795 45.140 1.00 40.38 213 CYS A CA 1
ATOM 1719 C C . CYS A 1 213 ? 22.271 7.629 45.372 1.00 40.38 213 CYS A C 1
ATOM 1721 O O . CYS A 1 213 ? 22.652 7.386 46.516 1.00 40.38 213 CYS A O 1
ATOM 1723 N N . CYS A 1 214 ? 22.692 6.946 44.310 1.00 37.38 214 CYS A N 1
ATOM 1724 C CA . CYS A 1 214 ? 23.886 6.113 44.347 1.00 37.38 214 CYS A CA 1
ATOM 1725 C C . CYS A 1 214 ? 24.836 6.541 43.235 1.00 37.38 214 CYS A C 1
ATOM 1727 O O . CYS A 1 214 ? 24.492 6.608 42.056 1.00 37.38 214 CYS A O 1
ATOM 1729 N N . SER A 1 215 ? 26.024 6.882 43.704 1.00 34.94 215 SER A N 1
ATOM 1730 C CA . SER A 1 215 ? 27.169 7.404 42.995 1.00 34.94 215 SER A CA 1
ATOM 1731 C C . SER A 1 215 ? 27.803 6.364 42.070 1.00 34.94 215 SER A C 1
ATOM 1733 O O . SER A 1 215 ? 27.855 5.175 42.366 1.00 34.94 215 SER A O 1
ATOM 1735 N N . SER A 1 216 ? 28.322 6.889 40.967 1.00 41.59 216 SER A N 1
ATOM 1736 C CA . SER A 1 216 ? 29.404 6.397 40.112 1.00 41.59 216 SER A CA 1
ATOM 1737 C C . SER A 1 216 ? 30.347 5.335 40.698 1.00 41.59 216 SER A C 1
ATOM 1739 O O . SER A 1 216 ? 31.019 5.605 41.691 1.00 41.59 216 SER A O 1
ATOM 1741 N N . VAL A 1 217 ? 30.545 4.238 39.955 1.00 40.59 217 VAL A N 1
ATOM 1742 C CA . VAL A 1 217 ? 31.847 3.556 39.823 1.00 40.59 217 VAL A CA 1
ATOM 1743 C C . VAL A 1 217 ? 32.010 3.116 38.365 1.00 40.59 217 VAL A C 1
ATOM 1745 O O . VAL A 1 217 ? 31.101 2.530 37.781 1.00 40.59 217 VAL A O 1
ATOM 1748 N N . GLY A 1 218 ? 33.148 3.481 37.773 1.00 44.00 218 GLY A N 1
ATOM 1749 C CA . GLY A 1 218 ? 33.486 3.234 36.377 1.00 44.00 218 GLY A CA 1
ATOM 1750 C C . GLY A 1 218 ? 33.762 1.765 36.054 1.00 44.00 218 GLY A C 1
ATOM 1751 O O . GLY A 1 218 ? 34.251 1.004 36.884 1.00 44.00 218 GLY A O 1
ATOM 1752 N N . GLY A 1 219 ? 33.474 1.408 34.806 1.00 37.66 219 GLY A N 1
ATOM 1753 C CA . GLY A 1 219 ? 33.890 0.171 34.160 1.00 37.66 219 GLY A CA 1
ATOM 1754 C C . GLY A 1 219 ? 34.143 0.459 32.683 1.00 37.66 219 GLY A C 1
ATOM 1755 O O . GLY A 1 219 ? 33.308 1.069 32.016 1.00 37.66 219 GLY A O 1
ATOM 1756 N N . GLU A 1 220 ? 35.334 0.103 32.215 1.00 40.66 220 GLU A N 1
ATOM 1757 C CA . GLU A 1 220 ? 35.846 0.342 30.865 1.00 40.66 220 GLU A CA 1
ATOM 1758 C C . GLU A 1 220 ? 35.008 -0.355 29.773 1.00 40.66 220 GLU A C 1
ATOM 1760 O O . GLU A 1 220 ? 34.464 -1.440 30.001 1.00 40.66 220 GLU A O 1
ATOM 1765 N N . PRO A 1 221 ? 34.934 0.204 28.551 1.00 41.16 221 PRO A N 1
ATOM 1766 C CA . PRO A 1 221 ? 34.285 -0.461 27.432 1.00 41.16 221 PRO A CA 1
ATOM 1767 C C . PRO A 1 221 ? 35.204 -1.529 26.815 1.00 41.16 221 PRO A C 1
ATOM 1769 O O . PRO A 1 221 ? 36.158 -1.223 26.097 1.00 41.16 221 PRO A O 1
ATOM 1772 N N . VAL A 1 222 ? 34.876 -2.802 27.041 1.00 42.22 222 VAL A N 1
ATOM 1773 C CA . VAL A 1 222 ? 35.457 -3.930 26.299 1.00 42.22 222 VAL A CA 1
ATOM 1774 C C . VAL A 1 222 ? 34.956 -3.884 24.853 1.00 42.22 222 VAL A C 1
ATOM 1776 O O . VAL A 1 222 ? 33.759 -3.981 24.581 1.00 42.22 222 VAL A O 1
ATOM 1779 N N . ARG A 1 223 ? 35.892 -3.733 23.912 1.00 38.25 223 ARG A N 1
ATOM 1780 C CA . ARG A 1 223 ? 35.655 -3.838 22.467 1.00 38.25 223 ARG A CA 1
ATOM 1781 C C . ARG A 1 223 ? 35.236 -5.266 22.111 1.00 38.25 223 ARG A C 1
ATOM 1783 O O . ARG A 1 223 ? 36.029 -6.192 22.258 1.00 38.25 223 ARG A O 1
ATOM 1790 N N . LEU A 1 224 ? 34.027 -5.431 21.580 1.00 36.41 224 LEU A N 1
ATOM 1791 C CA . LEU A 1 224 ? 33.611 -6.664 20.914 1.00 36.41 224 LEU A CA 1
ATOM 1792 C C . LEU A 1 224 ? 34.071 -6.629 19.452 1.00 36.41 224 LEU A C 1
ATOM 1794 O O . LEU A 1 224 ? 33.574 -5.846 18.644 1.00 36.41 224 LEU A O 1
ATOM 1798 N N . VAL A 1 225 ? 35.043 -7.480 19.136 1.00 41.44 225 VAL A N 1
ATOM 1799 C CA . VAL A 1 225 ? 35.421 -7.855 17.770 1.00 41.44 225 VAL A CA 1
ATOM 1800 C C . VAL A 1 225 ? 34.436 -8.931 17.298 1.00 41.44 225 VAL A C 1
ATOM 1802 O O . VAL A 1 225 ? 34.269 -9.922 18.011 1.00 41.44 225 VAL A O 1
ATOM 1805 N N . PRO A 1 226 ? 33.781 -8.797 16.133 1.00 40.47 226 PRO A N 1
ATOM 1806 C CA . PRO A 1 226 ? 32.992 -9.886 15.578 1.00 40.47 226 PRO A CA 1
ATOM 1807 C C . PRO A 1 226 ? 33.917 -10.945 14.964 1.00 40.47 226 PRO A C 1
ATOM 1809 O O . PRO A 1 226 ? 34.588 -10.714 13.958 1.00 40.47 226 PRO A O 1
ATOM 1812 N N . THR A 1 227 ? 33.944 -12.120 15.587 1.00 41.31 227 THR A N 1
ATOM 1813 C CA . THR A 1 227 ? 34.569 -13.336 15.065 1.00 41.31 227 THR A CA 1
ATOM 1814 C C . THR A 1 227 ? 33.729 -13.876 13.907 1.00 41.31 227 THR A C 1
ATOM 1816 O O . THR A 1 227 ? 32.556 -14.205 14.075 1.00 41.31 227 THR A O 1
ATOM 1819 N N . ILE A 1 228 ? 34.333 -13.966 12.724 1.00 41.66 228 ILE A N 1
ATOM 1820 C CA . ILE A 1 228 ? 33.771 -14.626 11.540 1.00 41.66 228 ILE A CA 1
ATOM 1821 C C . ILE A 1 228 ? 33.902 -16.145 11.742 1.00 41.66 228 ILE A C 1
ATOM 1823 O O . ILE A 1 228 ? 35.022 -16.611 11.956 1.00 41.66 228 ILE A O 1
ATOM 1827 N N . PRO A 1 229 ? 32.826 -16.946 11.648 1.00 47.16 229 PRO A N 1
ATOM 1828 C CA . PRO A 1 229 ? 32.967 -18.389 11.577 1.00 47.16 229 PRO A CA 1
ATOM 1829 C C . PRO A 1 229 ? 33.324 -18.800 10.144 1.00 47.16 229 PRO A C 1
ATOM 1831 O O . PRO A 1 229 ? 32.472 -18.910 9.264 1.00 47.16 229 PRO A O 1
ATOM 1834 N N . THR A 1 230 ? 34.612 -19.037 9.915 1.00 46.78 230 THR A N 1
ATOM 1835 C CA . THR A 1 230 ? 35.096 -19.919 8.852 1.00 46.78 230 THR A CA 1
ATOM 1836 C C . THR A 1 230 ? 34.848 -21.360 9.277 1.00 46.78 230 THR A C 1
ATOM 1838 O O . THR A 1 230 ? 35.447 -21.772 10.262 1.00 46.78 230 THR A O 1
ATOM 1841 N N . GLU A 1 231 ? 34.005 -22.114 8.561 1.00 40.97 231 GLU A N 1
ATOM 1842 C CA . GLU A 1 231 ? 34.183 -23.559 8.317 1.00 40.97 231 GLU A CA 1
ATOM 1843 C C . GLU A 1 231 ? 32.978 -24.184 7.588 1.00 40.97 231 GLU A C 1
ATOM 1845 O O . GLU A 1 231 ? 31.916 -24.372 8.173 1.00 40.97 231 GLU A O 1
ATOM 1850 N N . LYS A 1 232 ? 33.172 -24.551 6.311 1.00 43.72 232 LYS A N 1
ATOM 1851 C CA . LYS A 1 232 ? 33.176 -25.941 5.792 1.00 43.72 232 LYS A CA 1
ATOM 1852 C C . LYS A 1 232 ? 32.779 -25.999 4.317 1.00 43.72 232 LYS A C 1
ATOM 1854 O O . LYS A 1 232 ? 31.631 -26.223 3.950 1.00 43.72 232 LYS A O 1
ATOM 1859 N N . CYS A 1 233 ? 33.808 -25.900 3.478 1.00 39.81 233 CYS A N 1
ATOM 1860 C CA . CYS A 1 233 ? 33.911 -26.712 2.275 1.00 39.81 233 CYS A CA 1
ATOM 1861 C C . CYS A 1 233 ? 33.991 -28.186 2.690 1.00 39.81 233 CYS A C 1
ATOM 1863 O O . CYS A 1 233 ? 34.868 -28.521 3.489 1.00 39.81 233 CYS A O 1
ATOM 1865 N N . ARG A 1 234 ? 33.139 -29.045 2.122 1.00 42.31 234 ARG A N 1
ATOM 1866 C CA . ARG A 1 234 ? 33.515 -30.391 1.660 1.00 42.31 234 ARG A CA 1
ATOM 1867 C C . ARG A 1 234 ? 32.373 -31.073 0.896 1.00 42.31 234 ARG A C 1
ATOM 1869 O O . ARG A 1 234 ? 31.234 -31.085 1.344 1.00 42.31 234 ARG A O 1
ATOM 1876 N N . ASP A 1 235 ? 32.785 -31.662 -0.225 1.00 39.81 235 ASP A N 1
ATOM 1877 C CA . ASP A 1 235 ? 32.269 -32.878 -0.861 1.00 39.81 235 ASP A CA 1
ATOM 1878 C C . ASP A 1 235 ? 31.058 -32.789 -1.807 1.00 39.81 235 ASP A C 1
ATOM 1880 O O . ASP A 1 235 ? 29.917 -33.023 -1.425 1.00 39.81 235 ASP A O 1
ATOM 1884 N N . ALA A 1 236 ? 31.355 -32.612 -3.103 1.00 41.00 236 ALA A N 1
ATOM 1885 C CA . ALA A 1 236 ? 30.649 -33.298 -4.193 1.00 41.00 236 ALA A CA 1
ATOM 1886 C C . ALA A 1 236 ? 31.512 -33.358 -5.473 1.00 41.00 236 ALA A C 1
ATOM 1888 O O . ALA A 1 236 ? 31.171 -32.796 -6.510 1.00 41.00 236 ALA A O 1
ATOM 1889 N N . GLU A 1 237 ? 32.636 -34.071 -5.405 1.00 43.16 237 GLU A N 1
ATOM 1890 C CA . GLU A 1 237 ? 33.383 -34.543 -6.574 1.00 43.16 237 GLU A CA 1
ATOM 1891 C C . GLU A 1 237 ? 33.138 -36.054 -6.693 1.00 43.16 237 GLU A C 1
ATOM 1893 O O . GLU A 1 237 ? 33.602 -36.816 -5.847 1.00 43.16 237 GLU A O 1
ATOM 1898 N N . LYS A 1 238 ? 32.325 -36.481 -7.674 1.00 44.88 238 LYS A N 1
ATOM 1899 C CA . LYS A 1 238 ? 32.316 -37.829 -8.293 1.00 44.88 238 LYS A CA 1
ATOM 1900 C C . LYS A 1 238 ? 31.135 -37.977 -9.256 1.00 44.88 238 LYS A C 1
ATOM 1902 O O . LYS A 1 238 ? 30.009 -38.242 -8.839 1.00 44.88 238 LYS A O 1
ATOM 1907 N N . ARG A 1 239 ? 31.439 -37.839 -10.546 1.00 46.44 239 ARG A N 1
ATOM 1908 C CA . ARG A 1 239 ? 30.868 -38.519 -11.730 1.00 46.44 239 ARG A CA 1
ATOM 1909 C C . ARG A 1 239 ? 31.426 -37.738 -12.925 1.00 46.44 239 ARG A C 1
ATOM 1911 O O . ARG A 1 239 ? 31.082 -36.586 -13.108 1.00 46.44 239 ARG A O 1
ATOM 1918 N N . GLY A 1 240 ? 32.402 -38.221 -13.677 1.00 47.00 240 GLY A N 1
ATOM 1919 C CA . GLY A 1 240 ? 32.544 -39.571 -14.202 1.00 47.00 240 GLY A CA 1
ATOM 1920 C C . GLY A 1 240 ? 32.625 -39.412 -15.716 1.00 47.00 240 GLY A C 1
ATOM 1921 O O . GLY A 1 240 ? 31.607 -39.286 -16.384 1.00 47.00 240 GLY A O 1
ATOM 1922 N N . ILE A 1 241 ? 33.857 -39.322 -16.205 1.00 43.34 241 ILE A N 1
ATOM 1923 C CA . ILE A 1 241 ? 34.247 -39.227 -17.610 1.00 43.34 241 ILE A CA 1
ATOM 1924 C C . ILE A 1 241 ? 33.845 -40.521 -18.324 1.00 43.34 241 ILE A C 1
ATOM 1926 O O . ILE A 1 241 ? 34.318 -41.582 -17.930 1.00 43.34 241 ILE A O 1
ATOM 1930 N N . VAL A 1 242 ? 33.071 -40.430 -19.407 1.00 52.44 242 VAL A N 1
ATOM 1931 C CA . VAL A 1 242 ? 33.177 -41.348 -20.553 1.00 52.44 242 VAL A CA 1
ATOM 1932 C C . VAL A 1 242 ? 32.963 -40.524 -21.818 1.00 52.44 242 VAL A C 1
ATOM 1934 O O . VAL A 1 242 ? 31.859 -40.071 -22.101 1.00 52.44 242 VAL A O 1
ATOM 1937 N N . GLY A 1 243 ? 34.045 -40.301 -22.559 1.00 47.62 243 GLY A N 1
ATOM 1938 C CA . GLY A 1 243 ? 33.973 -39.876 -23.948 1.00 47.62 243 GLY A CA 1
ATOM 1939 C C . GLY A 1 243 ? 33.869 -41.086 -24.869 1.00 47.62 243 GLY A C 1
ATOM 1940 O O . GLY A 1 243 ? 34.371 -42.157 -24.544 1.00 47.62 243 GLY A O 1
ATOM 1941 N N . THR A 1 244 ? 33.279 -40.895 -26.042 1.00 54.03 244 THR A N 1
ATOM 1942 C CA . THR A 1 244 ? 33.632 -41.628 -27.264 1.00 54.03 244 THR A CA 1
ATOM 1943 C C . THR A 1 244 ? 33.336 -40.735 -28.469 1.00 54.03 244 THR A C 1
ATOM 1945 O O . THR A 1 244 ? 32.301 -40.080 -28.552 1.00 54.03 244 THR A O 1
ATOM 1948 N N . ARG A 1 245 ? 34.333 -40.656 -29.354 1.00 52.50 245 ARG A N 1
ATOM 1949 C CA . ARG A 1 245 ? 34.309 -40.062 -30.694 1.00 52.50 245 ARG A CA 1
ATOM 1950 C C . ARG A 1 245 ? 33.808 -41.116 -31.679 1.00 52.50 245 ARG A C 1
ATOM 1952 O O . ARG A 1 245 ? 34.332 -42.215 -31.595 1.00 52.50 245 ARG A O 1
ATOM 1959 N N . GLU A 1 246 ? 33.009 -40.731 -32.672 1.00 53.66 246 GLU A N 1
ATOM 1960 C CA . GLU A 1 246 ? 33.030 -41.263 -34.055 1.00 53.66 246 GLU A CA 1
ATOM 1961 C C . GLU A 1 246 ? 32.563 -40.111 -34.974 1.00 53.66 246 GLU A C 1
ATOM 1963 O O . GLU A 1 246 ? 31.515 -39.522 -34.743 1.00 53.66 246 GLU A O 1
ATOM 1968 N N . THR A 1 247 ? 33.423 -39.460 -35.765 1.00 58.88 247 THR A N 1
ATOM 1969 C CA . THR A 1 247 ? 33.754 -39.743 -37.179 1.00 58.88 247 THR A CA 1
ATOM 1970 C C . THR A 1 247 ? 32.622 -40.300 -38.037 1.00 58.88 247 THR A C 1
ATOM 1972 O O . THR A 1 247 ? 32.412 -41.504 -38.065 1.00 58.88 247 THR A O 1
ATOM 1975 N N . THR A 1 248 ? 32.074 -39.452 -38.907 1.00 52.41 248 THR A N 1
ATOM 1976 C CA . THR A 1 248 ? 31.589 -39.881 -40.225 1.00 52.41 248 THR A CA 1
ATOM 1977 C C . THR A 1 248 ? 31.947 -38.831 -41.268 1.00 52.41 248 THR A C 1
ATOM 1979 O O . THR A 1 248 ? 31.445 -37.710 -41.254 1.00 52.41 248 THR A O 1
ATOM 1982 N N . LYS A 1 249 ? 32.863 -39.227 -42.156 1.00 61.00 249 LYS A N 1
ATOM 1983 C CA . LYS A 1 249 ? 32.995 -38.720 -43.521 1.00 61.00 249 LYS A CA 1
ATOM 1984 C C . LYS A 1 249 ? 32.045 -39.525 -44.409 1.00 61.00 249 LYS A C 1
ATOM 1986 O O . LYS A 1 249 ? 32.055 -40.752 -44.310 1.00 61.00 249 LYS A O 1
ATOM 1991 N N . SER A 1 250 ? 31.336 -38.857 -45.308 1.00 62.19 250 SER A N 1
ATOM 1992 C CA . SER A 1 250 ? 31.198 -39.193 -46.738 1.00 62.19 250 SER A CA 1
ATOM 1993 C C . SER A 1 250 ? 30.518 -38.028 -47.437 1.00 62.19 250 SER A C 1
ATOM 1995 O O . SER A 1 250 ? 29.522 -37.531 -46.869 1.00 62.19 250 SER A O 1
#